Protein AF-A0A937LC11-F1 (afdb_monomer_lite)

Structure (mmCIF, N/CA/C/O backbone):
data_AF-A0A937LC11-F1
#
_entry.id   AF-A0A937LC11-F1
#
loop_
_atom_site.group_PDB
_atom_site.id
_atom_site.type_symbol
_atom_site.label_atom_id
_atom_site.label_alt_id
_atom_site.label_comp_id
_atom_site.label_asym_id
_atom_site.label_entity_id
_atom_site.label_seq_id
_atom_site.pdbx_PDB_ins_code
_atom_site.Cartn_x
_atom_site.Cartn_y
_atom_site.Cartn_z
_atom_site.occupancy
_atom_site.B_iso_or_equiv
_atom_site.auth_seq_id
_atom_site.auth_comp_id
_atom_site.auth_asym_id
_atom_site.auth_atom_id
_atom_site.pdbx_PDB_model_num
ATOM 1 N N . ASP A 1 1 ? -18.748 -6.675 15.954 1.00 74.12 1 ASP A N 1
ATOM 2 C CA . ASP A 1 1 ? -19.332 -6.566 14.607 1.00 74.12 1 ASP A CA 1
ATOM 3 C C . ASP A 1 1 ? -20.866 -6.495 14.689 1.00 74.12 1 ASP A C 1
ATOM 5 O O . ASP A 1 1 ? -21.478 -7.448 15.176 1.00 74.12 1 ASP A O 1
ATOM 9 N N . PRO A 1 2 ? -21.490 -5.374 14.280 1.00 79.38 2 PRO A N 1
ATOM 10 C CA . PRO A 1 2 ? -22.946 -5.197 14.299 1.00 79.38 2 PRO A CA 1
ATOM 11 C C . PRO A 1 2 ? -23.720 -6.120 13.344 1.00 79.38 2 PRO A C 1
ATOM 13 O O . PRO A 1 2 ? -24.839 -6.517 13.673 1.00 79.38 2 PRO A O 1
ATOM 16 N N . LEU A 1 3 ? -23.145 -6.486 12.192 1.00 83.50 3 LEU A N 1
ATOM 17 C CA . LEU A 1 3 ? -23.771 -7.396 11.230 1.00 83.50 3 LEU A CA 1
ATOM 18 C C . LEU A 1 3 ? -23.836 -8.803 11.816 1.00 83.50 3 LEU A C 1
ATOM 20 O O . LEU A 1 3 ? -24.913 -9.393 11.859 1.00 83.50 3 LEU A O 1
ATOM 24 N N . ILE A 1 4 ? -22.726 -9.309 12.359 1.00 85.25 4 ILE A N 1
ATOM 25 C CA . ILE A 1 4 ? -22.699 -10.625 13.018 1.00 85.25 4 ILE A CA 1
ATOM 26 C C . ILE A 1 4 ? -23.690 -10.652 14.185 1.00 85.25 4 ILE A C 1
ATOM 28 O O . ILE A 1 4 ? -24.441 -11.613 14.333 1.00 85.25 4 ILE A O 1
ATOM 32 N N . GLN A 1 5 ? -23.755 -9.585 14.987 1.00 86.19 5 GLN A N 1
ATOM 33 C CA . GLN A 1 5 ? -24.728 -9.490 16.080 1.00 86.19 5 GLN A CA 1
ATOM 34 C C . GLN A 1 5 ? -26.180 -9.502 15.585 1.00 86.19 5 GLN A C 1
ATOM 36 O O . GLN A 1 5 ? -27.034 -10.103 16.237 1.00 86.19 5 GLN A O 1
ATOM 41 N N . ALA A 1 6 ? -26.477 -8.857 14.454 1.00 91.31 6 ALA A N 1
ATOM 42 C CA . ALA A 1 6 ? -27.805 -8.884 13.850 1.00 91.31 6 ALA A CA 1
ATOM 43 C C . ALA A 1 6 ? -28.160 -10.288 13.334 1.00 91.31 6 ALA A C 1
ATOM 45 O O . ALA A 1 6 ? -29.217 -10.813 13.682 1.00 91.31 6 ALA A O 1
ATOM 46 N N . TRP A 1 7 ? -27.259 -10.935 12.589 1.00 91.94 7 TRP A N 1
ATOM 47 C CA . TRP A 1 7 ? -27.457 -12.297 12.082 1.00 91.94 7 TRP A CA 1
ATOM 48 C C . TRP A 1 7 ? -27.599 -13.322 13.207 1.00 91.94 7 TRP A C 1
ATOM 50 O O . TRP A 1 7 ? -28.495 -14.159 13.153 1.00 91.94 7 TRP A O 1
ATOM 60 N N . ASN A 1 8 ? -26.799 -13.208 14.268 1.00 91.50 8 ASN A N 1
ATOM 61 C CA . ASN A 1 8 ? -26.864 -14.108 15.418 1.00 91.50 8 ASN A CA 1
ATOM 62 C C . ASN A 1 8 ? -28.181 -13.979 16.208 1.00 91.50 8 ASN A C 1
ATOM 64 O O . ASN A 1 8 ? -28.621 -14.937 16.834 1.00 91.50 8 ASN A O 1
ATOM 68 N N . LYS A 1 9 ? -28.844 -12.812 16.169 1.00 92.06 9 LYS A N 1
ATOM 69 C CA . LYS A 1 9 ? -30.189 -12.643 16.752 1.00 92.06 9 LYS A CA 1
ATOM 70 C C . LYS A 1 9 ? -31.270 -13.362 15.944 1.00 92.06 9 LYS A C 1
ATOM 72 O O . LYS A 1 9 ? -32.238 -13.830 16.533 1.00 92.06 9 LYS A O 1
ATOM 77 N N . VAL A 1 10 ? -31.129 -13.417 14.619 1.00 95.06 10 VAL A N 1
ATOM 78 C CA . VAL A 1 10 ? -32.113 -14.048 13.722 1.00 95.06 10 VAL A CA 1
ATOM 79 C C . VAL A 1 10 ? -31.871 -15.556 13.602 1.00 95.06 10 VAL A C 1
ATOM 81 O O . VAL A 1 10 ? -32.829 -16.324 13.570 1.00 95.06 10 VAL A O 1
ATOM 84 N N . PHE A 1 11 ? -30.607 -15.990 13.595 1.00 93.88 11 PHE A N 1
ATOM 85 C CA . PHE A 1 11 ? -30.199 -17.391 13.457 1.00 93.88 11 PHE A CA 1
ATOM 86 C C . PHE A 1 11 ? -29.179 -17.786 14.543 1.00 93.88 11 PHE A C 1
ATOM 88 O O . PHE A 1 11 ? -27.988 -17.904 14.250 1.00 93.88 11 PHE A O 1
ATOM 95 N N . PRO A 1 12 ? -29.616 -18.018 15.796 1.00 89.06 12 PRO A N 1
ATOM 96 C CA . PRO A 1 12 ? -28.708 -18.277 16.922 1.00 89.06 12 PRO A CA 1
ATOM 97 C C . PRO A 1 12 ? -27.848 -19.540 16.783 1.00 89.06 12 PRO A C 1
ATOM 99 O O . PRO A 1 12 ? -26.814 -19.651 17.430 1.00 89.06 12 PRO A O 1
ATOM 102 N N . GLU A 1 13 ? -28.275 -20.497 15.956 1.00 91.69 13 GLU A N 1
ATOM 103 C CA . GLU A 1 13 ? -27.567 -21.766 15.727 1.00 91.69 13 GLU A CA 1
ATOM 104 C C . GLU A 1 13 ? -26.592 -21.714 14.539 1.00 91.69 13 GLU A C 1
ATOM 106 O O . GLU A 1 13 ? -25.822 -22.650 14.334 1.00 91.69 13 GLU A O 1
ATOM 111 N N . LEU A 1 14 ? -26.613 -20.637 13.741 1.00 91.81 14 LEU A N 1
ATOM 112 C CA . LEU A 1 14 ? -25.782 -20.516 12.537 1.00 91.81 14 LEU A CA 1
ATOM 113 C C . LEU A 1 14 ? -24.314 -20.216 12.867 1.00 91.81 14 LEU A C 1
ATOM 115 O O . LEU A 1 14 ? -23.419 -20.625 12.130 1.00 91.81 14 LEU A O 1
ATOM 119 N N . MET A 1 15 ? -24.070 -19.488 13.959 1.00 89.81 15 MET A N 1
ATOM 120 C CA . MET A 1 15 ? -22.748 -18.999 14.344 1.00 89.81 15 MET A CA 1
ATOM 121 C C . MET A 1 15 ? -22.260 -19.689 15.616 1.00 89.81 15 MET A C 1
ATOM 123 O O . MET A 1 15 ? -23.021 -19.933 16.549 1.00 89.81 15 MET A O 1
ATOM 127 N N . GLN A 1 16 ? -20.958 -19.954 15.680 1.00 89.19 16 GLN A N 1
ATOM 128 C CA . GLN A 1 16 ? -20.289 -20.452 16.880 1.00 89.19 16 GLN A CA 1
ATOM 129 C C . GLN A 1 16 ? -19.390 -19.362 17.475 1.00 89.19 16 GLN A C 1
ATOM 131 O O . GLN A 1 16 ? -18.914 -18.490 16.743 1.00 89.19 16 GLN A O 1
ATOM 136 N N . PRO A 1 17 ? -19.137 -19.381 18.797 1.00 88.56 17 PRO A N 1
ATOM 137 C CA . PRO A 1 17 ? -18.215 -18.434 19.406 1.00 88.56 17 PRO A CA 1
ATOM 138 C C . PRO A 1 17 ? -16.807 -18.600 18.825 1.00 88.56 17 PRO A C 1
ATOM 140 O O . PRO A 1 17 ? -16.360 -19.714 18.554 1.00 88.56 17 PRO A O 1
ATOM 143 N N . LEU A 1 18 ? -16.066 -17.494 18.708 1.00 85.50 18 LEU A N 1
ATOM 144 C CA . LEU A 1 18 ? -14.696 -17.493 18.173 1.00 85.50 18 LEU A CA 1
ATOM 145 C C . LEU A 1 18 ? -13.753 -18.434 18.951 1.00 85.50 18 LEU A C 1
ATOM 147 O O . LEU A 1 18 ? -12.807 -18.994 18.394 1.00 85.50 18 LEU A O 1
ATOM 151 N N . SER A 1 19 ? -14.032 -18.661 20.238 1.00 88.69 19 SER A N 1
ATOM 152 C CA . SER A 1 19 ? -13.305 -19.607 21.090 1.00 88.69 19 SER A CA 1
ATOM 153 C C . SER A 1 19 ? -13.433 -21.069 20.640 1.00 88.69 19 SER A C 1
ATOM 155 O O . SER A 1 19 ? -12.518 -21.848 20.897 1.00 88.69 19 SER A O 1
ATOM 157 N N . ALA A 1 20 ? -14.505 -21.435 19.928 1.00 92.38 20 ALA A N 1
ATOM 158 C CA . ALA A 1 20 ? -14.699 -22.772 19.363 1.00 92.38 20 ALA A CA 1
ATOM 159 C C . ALA A 1 20 ? -13.907 -23.001 18.061 1.00 92.38 20 ALA A C 1
ATOM 161 O O . ALA A 1 20 ? -13.754 -24.140 17.626 1.00 92.38 20 ALA A O 1
ATOM 162 N N . MET A 1 21 ? -13.381 -21.937 17.442 1.00 91.69 21 MET A N 1
ATOM 163 C CA . MET A 1 21 ? -12.555 -22.038 16.240 1.00 91.69 21 MET A CA 1
ATOM 164 C C . MET A 1 21 ? -11.234 -22.778 16.537 1.00 91.69 21 MET A C 1
ATOM 166 O O . MET A 1 21 ? -10.574 -22.452 17.529 1.00 91.69 21 MET A O 1
ATOM 170 N N . PRO A 1 22 ? -10.805 -23.733 15.690 1.00 94.00 22 PRO A N 1
ATOM 171 C CA . PRO A 1 22 ? -9.484 -24.349 15.796 1.00 94.00 22 PRO A CA 1
ATOM 172 C C . PRO A 1 22 ? -8.367 -23.300 15.827 1.00 94.00 22 PRO A C 1
ATOM 174 O O . PRO A 1 22 ? -8.419 -22.322 15.080 1.00 94.00 22 PRO A O 1
ATOM 177 N N . SER A 1 23 ? -7.340 -23.513 16.656 1.00 90.31 23 SER A N 1
ATOM 178 C CA . SER A 1 23 ? -6.236 -22.553 16.823 1.00 90.31 23 SER A CA 1
ATOM 179 C C . SER A 1 23 ? -5.546 -22.219 15.501 1.00 90.31 23 SER A C 1
ATOM 181 O O . SER A 1 23 ? -5.318 -21.050 15.218 1.00 90.31 23 SER A O 1
ATOM 183 N N . SER A 1 24 ? -5.330 -23.224 14.648 1.00 90.56 24 SER A N 1
ATOM 184 C CA . SER A 1 24 ? -4.718 -23.044 13.329 1.00 90.56 24 SER A CA 1
ATOM 185 C C . SER A 1 24 ? -5.511 -22.113 12.411 1.00 90.56 24 SER A C 1
ATOM 187 O O . SER A 1 24 ? -4.913 -21.385 11.630 1.00 90.56 24 SER A O 1
ATOM 189 N N . LEU A 1 25 ? -6.845 -22.101 12.491 1.00 90.25 25 LEU A N 1
ATOM 190 C CA . LEU A 1 25 ? -7.665 -21.164 11.718 1.00 90.25 25 LEU A CA 1
ATOM 191 C C . LEU A 1 25 ? -7.675 -19.775 12.355 1.00 90.25 25 LEU A C 1
ATOM 193 O O . LEU A 1 25 ? -7.663 -18.779 11.639 1.00 90.25 25 LEU A O 1
ATOM 197 N N . ARG A 1 26 ? -7.655 -19.711 13.691 1.00 87.75 26 ARG A N 1
ATOM 198 C CA . ARG A 1 26 ? -7.615 -18.445 14.431 1.00 87.75 26 ARG A CA 1
ATOM 199 C C . ARG A 1 26 ? -6.349 -17.639 14.125 1.00 87.75 26 ARG A C 1
ATOM 201 O O . ARG A 1 26 ? -6.429 -16.425 14.021 1.00 87.75 26 ARG A O 1
ATOM 208 N N . GLU A 1 27 ? -5.220 -18.318 13.932 1.00 87.12 27 GLU A N 1
ATOM 209 C CA . GLU A 1 27 ? -3.936 -17.718 13.527 1.00 87.12 27 GLU A CA 1
ATOM 210 C C . GLU A 1 27 ? -3.946 -17.116 12.110 1.00 87.12 27 GLU A C 1
ATOM 212 O O . GLU A 1 27 ? -3.022 -16.399 11.751 1.00 87.12 27 GLU A O 1
ATOM 217 N N . HIS A 1 28 ? -4.973 -17.395 11.301 1.00 89.50 28 HIS A N 1
ATOM 218 C CA . HIS A 1 28 ? -5.095 -16.911 9.921 1.00 89.50 28 HIS A CA 1
ATOM 219 C C . HIS A 1 28 ? -6.346 -16.048 9.714 1.00 89.50 28 HIS A C 1
ATOM 221 O O . HIS A 1 28 ? -6.813 -15.881 8.581 1.00 89.50 28 HIS A O 1
ATOM 227 N N . LEU A 1 29 ? -6.931 -15.532 10.799 1.00 90.44 29 LEU A N 1
ATOM 228 C CA . LEU A 1 29 ? -8.057 -14.612 10.706 1.00 90.44 29 LEU A CA 1
ATOM 229 C C . LEU A 1 29 ? -7.646 -13.343 9.963 1.00 90.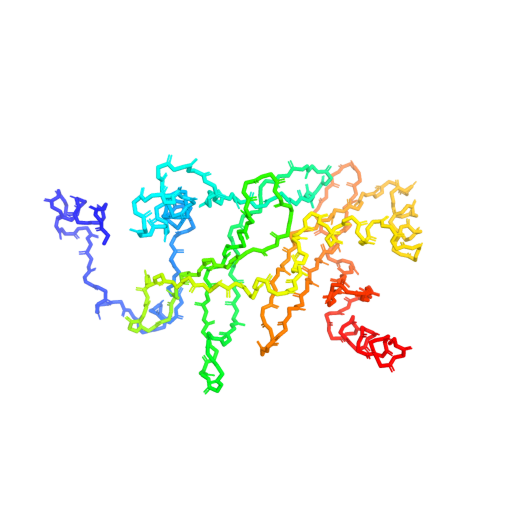44 29 LEU A C 1
ATOM 231 O O . LEU A 1 29 ? -6.526 -12.862 10.085 1.00 90.44 29 LEU A O 1
ATOM 235 N N . ARG A 1 30 ? -8.578 -12.811 9.174 1.00 93.81 30 ARG A N 1
ATOM 236 C CA . ARG A 1 30 ? -8.396 -11.575 8.418 1.00 93.81 30 ARG A CA 1
ATOM 237 C C . ARG A 1 30 ? -9.595 -10.680 8.619 1.00 93.81 30 ARG A C 1
ATOM 239 O O . ARG A 1 30 ? -10.731 -11.125 8.445 1.00 93.81 30 ARG A O 1
ATOM 246 N N . VAL A 1 31 ? -9.327 -9.428 8.957 1.00 93.81 31 VAL A N 1
ATOM 247 C CA . VAL A 1 31 ? -10.329 -8.374 8.952 1.00 93.81 31 VAL A CA 1
ATOM 248 C C . VAL A 1 31 ? -10.857 -8.248 7.518 1.00 93.81 31 VAL A C 1
ATOM 250 O O . VAL A 1 31 ? -10.059 -8.158 6.581 1.00 93.81 31 VAL A O 1
ATOM 253 N N . PRO A 1 32 ? -12.184 -8.277 7.311 1.00 92.44 32 PRO A N 1
ATOM 254 C CA . PRO A 1 32 ? -12.752 -8.123 5.980 1.00 92.44 32 PRO A CA 1
ATOM 255 C C . PRO A 1 32 ? -12.419 -6.752 5.385 1.00 92.44 32 PRO A C 1
ATOM 257 O O . PRO A 1 32 ? -12.677 -5.724 6.012 1.00 92.44 32 PRO A O 1
ATOM 260 N N . GLU A 1 33 ? -11.910 -6.743 4.153 1.00 93.94 33 GLU A N 1
ATOM 261 C CA . GLU A 1 33 ? -11.529 -5.516 3.436 1.00 93.94 33 GLU A CA 1
ATOM 262 C C . GLU A 1 33 ? -12.714 -4.554 3.293 1.00 93.94 33 GLU A C 1
ATOM 264 O O . GLU A 1 33 ? -12.586 -3.381 3.612 1.00 93.94 33 GLU A O 1
ATOM 269 N N . GLU A 1 34 ? -13.906 -5.059 2.968 1.00 92.31 34 GLU A N 1
ATOM 270 C CA . GLU A 1 34 ? -15.114 -4.232 2.832 1.00 92.31 34 GLU A CA 1
ATOM 271 C C . GLU A 1 34 ? -15.528 -3.545 4.146 1.00 92.31 34 GLU A C 1
ATOM 273 O O . GLU A 1 34 ? -15.989 -2.403 4.145 1.00 92.31 34 GLU A O 1
ATOM 278 N N . MET A 1 35 ? -15.370 -4.228 5.287 1.00 92.12 35 MET A N 1
ATOM 279 C CA . MET A 1 35 ? -15.642 -3.625 6.596 1.00 92.12 35 MET A CA 1
ATOM 280 C C . MET A 1 35 ? -14.631 -2.513 6.881 1.00 92.12 35 MET A C 1
ATOM 282 O O . MET A 1 35 ? -15.008 -1.438 7.354 1.00 92.12 35 MET A O 1
ATOM 286 N N . PHE A 1 36 ? -13.364 -2.775 6.572 1.00 95.81 36 PHE A N 1
ATOM 287 C CA . PHE A 1 36 ? -12.285 -1.819 6.746 1.00 95.81 36 PHE A CA 1
ATOM 288 C C . PHE A 1 36 ? -12.449 -0.595 5.836 1.00 95.81 36 PHE A C 1
ATOM 290 O O . PHE A 1 36 ? -12.322 0.526 6.317 1.00 95.81 36 PHE A O 1
ATOM 297 N N . ASP A 1 37 ? -12.857 -0.770 4.580 1.00 95.19 37 ASP A N 1
ATOM 298 C CA . ASP A 1 37 ? -13.126 0.324 3.637 1.00 95.19 37 ASP A CA 1
ATOM 299 C C . ASP A 1 37 ? -14.208 1.283 4.152 1.00 95.19 37 ASP A C 1
ATOM 301 O O . ASP A 1 37 ? -14.089 2.509 4.035 1.00 95.19 37 ASP A O 1
ATOM 305 N N . VAL A 1 38 ? -15.263 0.751 4.780 1.00 94.06 38 VAL A N 1
ATOM 306 C CA . VAL A 1 38 ? -16.298 1.580 5.416 1.00 94.06 38 VAL A CA 1
ATOM 307 C C . VAL A 1 38 ? -15.708 2.380 6.578 1.00 94.06 38 VAL A C 1
ATOM 309 O O . VAL A 1 38 ? -16.000 3.570 6.706 1.00 94.06 38 VAL A O 1
ATOM 312 N N . GLN A 1 39 ? -14.865 1.759 7.407 1.00 94.88 39 GLN A N 1
ATOM 313 C CA . GLN A 1 39 ? -14.192 2.433 8.522 1.00 94.88 39 GLN A CA 1
ATOM 314 C C . GLN A 1 39 ? -13.239 3.529 8.024 1.00 94.88 39 GLN A C 1
ATOM 316 O O . GLN A 1 39 ? -13.313 4.654 8.518 1.00 94.88 39 GLN A O 1
ATOM 321 N N . VAL A 1 40 ? -12.425 3.243 7.003 1.00 96.75 40 VAL A N 1
ATOM 322 C CA . VAL A 1 40 ? -11.563 4.211 6.305 1.00 96.75 40 VAL A CA 1
ATOM 323 C C . VAL A 1 40 ? -12.389 5.395 5.809 1.00 96.75 40 VAL A C 1
ATOM 325 O O . VAL A 1 40 ? -12.045 6.543 6.074 1.00 96.75 40 VAL A O 1
ATOM 328 N N . THR A 1 41 ? -13.505 5.130 5.124 1.00 95.81 41 THR A N 1
ATOM 329 C CA . THR A 1 41 ? -14.381 6.170 4.563 1.00 95.81 41 THR A CA 1
ATOM 330 C C . THR A 1 41 ? -14.913 7.111 5.643 1.00 95.81 41 THR A C 1
ATOM 332 O O . THR A 1 41 ? -14.971 8.320 5.434 1.00 95.81 41 THR A O 1
ATOM 335 N N . GLN A 1 42 ? -15.285 6.588 6.816 1.00 94.62 42 GLN A N 1
ATOM 336 C CA . GLN A 1 42 ? -15.679 7.445 7.938 1.00 94.62 42 GLN A CA 1
ATOM 337 C C . GLN A 1 42 ? -14.480 8.240 8.475 1.00 94.62 42 GLN A C 1
ATOM 339 O O . GLN A 1 42 ? -14.565 9.453 8.680 1.00 94.62 42 GLN A O 1
ATOM 344 N N . LEU A 1 43 ? -13.344 7.573 8.669 1.00 94.62 43 LEU A N 1
ATOM 345 C CA . LEU A 1 43 ? -12.148 8.177 9.249 1.00 94.62 43 LEU A CA 1
ATOM 346 C C . LEU A 1 43 ? -11.472 9.206 8.345 1.00 94.62 43 LEU A C 1
ATOM 348 O O . LEU A 1 43 ? -10.727 10.021 8.860 1.00 94.62 43 LEU A O 1
ATOM 352 N N . GLN A 1 44 ? -11.800 9.276 7.052 1.00 94.38 44 GLN A N 1
ATOM 353 C CA . GLN A 1 44 ? -11.368 10.382 6.187 1.00 94.38 44 GLN A CA 1
ATOM 354 C C . GLN A 1 44 ? -11.801 11.766 6.693 1.00 94.38 44 GLN A C 1
ATOM 356 O O . GLN A 1 44 ? -11.185 12.775 6.348 1.00 94.38 44 GLN A O 1
ATOM 361 N N . ARG A 1 45 ? -12.891 11.829 7.468 1.00 91.94 45 ARG A N 1
ATOM 362 C CA . ARG A 1 45 ? -13.434 13.083 8.004 1.00 91.94 45 ARG A CA 1
ATOM 363 C C . ARG A 1 45 ? -13.478 13.122 9.525 1.00 91.94 45 ARG A C 1
ATOM 365 O O . ARG A 1 45 ? -13.391 14.199 10.108 1.00 91.94 45 ARG A O 1
ATOM 372 N N . TYR A 1 46 ? -13.688 11.971 10.155 1.00 91.88 46 TYR A N 1
ATOM 373 C CA . TYR A 1 46 ? -13.934 11.869 11.592 1.00 91.88 46 TYR A CA 1
ATOM 374 C C . TYR A 1 46 ? -12.685 11.523 12.415 1.00 91.88 46 TYR A C 1
ATOM 376 O O . TYR A 1 46 ? -12.816 11.297 13.613 1.00 91.88 46 TYR A O 1
ATOM 384 N N . HIS A 1 47 ? -11.484 11.509 11.822 1.00 91.06 47 HIS A N 1
ATOM 385 C CA . HIS A 1 47 ? -10.224 11.440 12.581 1.00 91.06 47 HIS A CA 1
ATOM 386 C C . HIS A 1 47 ? -9.932 12.728 13.366 1.00 91.06 47 HIS A C 1
ATOM 388 O O . HIS A 1 47 ? -9.137 12.723 14.302 1.00 91.06 47 HIS A O 1
ATOM 394 N N . VAL A 1 48 ? -10.567 13.842 12.992 1.00 89.44 48 VAL A N 1
ATOM 395 C CA . VAL A 1 48 ? -10.389 15.145 13.638 1.00 89.44 48 VAL A CA 1
ATOM 396 C C . VAL A 1 48 ? -11.279 15.262 14.874 1.00 89.44 48 VAL A C 1
ATOM 398 O O . VAL A 1 48 ? -12.503 15.343 14.768 1.00 89.44 48 VAL A O 1
ATOM 401 N N . GLU A 1 49 ? -10.658 15.368 16.047 1.00 87.75 49 GLU A N 1
ATOM 402 C CA . GLU A 1 49 ? -11.374 15.568 17.314 1.00 87.75 49 GLU A CA 1
ATOM 403 C C . GLU A 1 49 ? -11.666 17.048 17.629 1.00 87.75 49 GLU A C 1
ATOM 405 O O . GLU A 1 49 ? -12.618 17.347 18.353 1.00 87.75 49 GLU A O 1
ATOM 410 N N . ASP A 1 50 ? -10.881 17.994 17.089 1.00 90.31 50 ASP A N 1
ATOM 411 C CA . ASP A 1 50 ? -11.097 19.433 17.303 1.00 90.31 50 ASP A CA 1
ATOM 412 C C . ASP A 1 50 ? -12.300 19.938 16.473 1.00 90.31 50 ASP A C 1
ATOM 414 O O . ASP A 1 50 ? -12.238 19.951 15.236 1.00 90.31 50 ASP A O 1
ATOM 418 N N . PRO A 1 51 ? -13.380 20.442 17.107 1.00 89.81 51 PRO A N 1
ATOM 419 C CA . PRO A 1 51 ? -14.578 20.880 16.391 1.00 89.81 51 PRO A CA 1
ATOM 420 C C . PRO A 1 51 ? -14.349 22.032 15.406 1.00 89.81 51 PRO A C 1
ATOM 422 O O . PRO A 1 51 ? -15.096 22.167 14.437 1.00 89.81 51 PRO A O 1
ATOM 425 N N . ARG A 1 52 ? -13.351 22.893 15.645 1.00 89.81 52 ARG A N 1
ATOM 426 C CA . ARG A 1 52 ? -13.038 24.029 14.764 1.00 89.81 52 ARG A CA 1
ATOM 427 C C . ARG A 1 52 ? -12.395 23.546 13.473 1.00 89.81 52 ARG A C 1
ATOM 429 O O . ARG A 1 52 ? -12.800 24.003 12.408 1.00 89.81 52 ARG A O 1
ATOM 436 N N . VAL A 1 53 ? -11.443 22.617 13.577 1.00 87.25 53 VAL A N 1
ATOM 437 C CA . VAL A 1 53 ? -10.785 21.992 12.417 1.00 87.25 53 VAL A CA 1
ATOM 438 C C . VAL A 1 53 ? -11.792 21.143 11.640 1.00 87.25 53 VAL A C 1
ATOM 440 O O . VAL A 1 53 ? -11.859 21.216 10.414 1.00 87.25 53 VAL A O 1
ATOM 443 N N . PHE A 1 54 ? -12.653 20.409 12.350 1.00 88.81 54 PHE A N 1
ATOM 444 C CA . PHE A 1 54 ? -13.723 19.637 11.724 1.00 88.81 54 PHE A CA 1
ATOM 445 C C . PHE A 1 54 ? -14.694 20.528 10.931 1.00 88.81 54 PHE A C 1
ATOM 447 O O . PHE A 1 54 ? -15.069 20.199 9.805 1.00 88.81 54 PHE A O 1
ATOM 454 N N . TYR A 1 55 ? -15.095 21.674 11.498 1.00 86.62 55 TYR A N 1
ATOM 455 C CA . TYR A 1 55 ? -16.011 22.605 10.836 1.00 86.62 55 TYR A CA 1
ATOM 456 C C . TYR A 1 55 ? -15.376 23.314 9.634 1.00 86.62 55 TYR A C 1
ATOM 458 O O . TYR A 1 55 ? -16.072 23.547 8.644 1.00 86.62 55 TYR A O 1
ATOM 466 N N . SER A 1 56 ? -14.084 23.660 9.696 1.00 87.75 56 SER A N 1
ATOM 467 C CA . SER A 1 56 ? -13.404 24.299 8.563 1.00 87.75 56 SER A CA 1
ATOM 468 C C . SER A 1 56 ? -13.218 23.343 7.384 1.00 87.75 56 SER A C 1
ATOM 470 O O . SER A 1 56 ? -13.277 23.777 6.236 1.00 87.75 56 SER A O 1
ATOM 472 N N . GLY A 1 57 ? -13.068 22.041 7.658 1.00 82.69 57 GLY A N 1
ATOM 473 C CA . GLY A 1 57 ? -12.844 21.026 6.630 1.00 82.69 57 GLY A CA 1
ATOM 474 C C . GLY A 1 57 ? -11.434 21.068 6.036 1.00 82.69 57 GLY A C 1
ATOM 475 O O . GLY A 1 57 ? -11.221 20.531 4.952 1.00 82.69 57 GLY A O 1
ATOM 476 N N . ASP A 1 58 ? -10.483 21.700 6.731 1.00 82.31 58 ASP A N 1
ATOM 477 C CA . ASP A 1 58 ? -9.107 21.872 6.246 1.00 82.31 58 ASP A CA 1
ATOM 478 C C . ASP A 1 58 ? -8.252 20.599 6.371 1.00 82.31 58 ASP A C 1
ATOM 480 O O . ASP A 1 58 ? -7.246 20.463 5.675 1.00 82.31 58 ASP A O 1
ATOM 484 N N . ASP A 1 59 ? -8.644 19.668 7.245 1.00 86.50 59 ASP A N 1
ATOM 485 C CA . ASP A 1 59 ? -7.950 18.398 7.498 1.00 86.50 59 ASP A CA 1
ATOM 486 C C . ASP A 1 59 ? -8.860 17.221 7.127 1.00 86.50 59 ASP A C 1
ATOM 488 O O . ASP A 1 59 ? -9.224 16.401 7.960 1.00 86.50 59 ASP A O 1
ATOM 492 N N . VAL A 1 60 ? -9.320 17.202 5.874 1.00 93.56 60 VAL A N 1
ATOM 493 C CA . VAL A 1 60 ? -10.030 16.058 5.282 1.00 93.56 60 VAL A CA 1
ATOM 494 C C . VAL A 1 60 ? -9.019 15.197 4.543 1.00 93.56 60 VAL A C 1
ATOM 496 O O . VAL A 1 60 ? -8.192 15.712 3.786 1.00 93.56 60 VAL A O 1
ATOM 499 N N . TRP A 1 61 ? -9.092 13.886 4.739 1.00 95.75 61 TRP A N 1
ATOM 500 C CA . TRP A 1 61 ? -8.253 12.915 4.047 1.00 95.75 61 TRP A CA 1
ATOM 501 C C . TRP A 1 61 ? -8.984 12.262 2.877 1.00 95.75 61 TRP A C 1
ATOM 503 O O . TRP A 1 61 ? -10.204 12.331 2.747 1.00 95.75 61 TRP A O 1
ATOM 513 N N . GLN A 1 62 ? -8.217 11.605 2.018 1.00 96.50 62 GLN A N 1
ATOM 514 C CA . GLN A 1 62 ? -8.699 10.784 0.919 1.00 96.50 62 GLN A CA 1
ATOM 515 C C . GLN A 1 62 ? -7.804 9.551 0.761 1.00 96.50 62 GLN A C 1
ATOM 517 O O . GLN A 1 62 ? -6.634 9.549 1.157 1.00 96.50 62 GLN A O 1
ATOM 522 N N . VAL A 1 63 ? -8.348 8.511 0.133 1.00 97.00 63 VAL A N 1
ATOM 523 C CA . VAL A 1 63 ? -7.536 7.407 -0.387 1.00 97.00 63 VAL A CA 1
ATOM 524 C C . VAL A 1 63 ? -6.758 7.911 -1.614 1.00 97.00 63 VAL A C 1
ATOM 526 O O . VAL A 1 63 ? -7.380 8.487 -2.513 1.00 97.00 63 VAL A O 1
ATOM 529 N N . PRO A 1 64 ? -5.423 7.736 -1.671 1.00 96.25 64 PRO A N 1
ATOM 530 C CA . PRO A 1 64 ? -4.630 8.145 -2.822 1.00 96.25 64 PRO A CA 1
ATOM 531 C C . PRO A 1 64 ? -4.983 7.338 -4.068 1.00 96.25 64 PRO A C 1
ATOM 533 O O . PRO A 1 64 ? -5.552 6.246 -3.998 1.00 96.25 64 PRO A O 1
ATOM 536 N N . LEU A 1 65 ? -4.595 7.878 -5.218 1.00 94.88 65 LEU A N 1
ATOM 537 C CA . LEU A 1 65 ? -4.676 7.182 -6.492 1.00 94.88 65 LEU A CA 1
ATOM 538 C C . LEU A 1 65 ? -3.359 6.447 -6.784 1.00 94.88 65 LEU A C 1
ATOM 540 O O . LEU A 1 65 ? -2.283 6.886 -6.375 1.00 94.88 65 LEU A O 1
ATOM 544 N N . GLU A 1 66 ? -3.454 5.348 -7.520 1.00 93.56 66 GLU A N 1
ATOM 545 C CA . GLU A 1 66 ? -2.339 4.607 -8.113 1.00 93.56 66 GLU A CA 1
ATOM 546 C C . GLU A 1 66 ? -2.641 4.274 -9.578 1.00 93.56 66 GLU A C 1
ATOM 548 O O . GLU A 1 66 ? -3.777 4.425 -10.037 1.00 93.56 66 GLU A O 1
ATOM 553 N N . VAL A 1 67 ? -1.622 3.832 -10.319 1.00 89.75 67 VAL A N 1
ATOM 554 C CA . VAL A 1 67 ? -1.805 3.270 -11.661 1.00 89.75 67 VAL A CA 1
ATOM 555 C C . VAL A 1 67 ? -1.774 1.754 -11.544 1.00 89.75 67 VAL A C 1
ATOM 557 O O . VAL A 1 67 ? -0.738 1.184 -11.228 1.00 89.75 67 VAL A O 1
ATOM 560 N N . TYR A 1 68 ? -2.892 1.103 -11.841 1.00 88.44 68 TYR A N 1
ATOM 561 C CA . TYR A 1 68 ? -3.010 -0.350 -11.848 1.00 88.44 68 TYR A CA 1
ATOM 562 C C . TYR A 1 68 ? -3.466 -0.813 -13.228 1.00 88.44 68 TYR A C 1
ATOM 564 O O . TYR A 1 68 ? -4.479 -0.340 -13.737 1.00 88.44 68 TYR A O 1
ATOM 572 N N . ASP A 1 69 ? -2.708 -1.717 -13.856 1.00 87.38 69 ASP A N 1
ATOM 573 C CA . ASP A 1 69 ? -2.971 -2.189 -15.231 1.00 87.38 69 ASP A CA 1
ATOM 574 C C . ASP A 1 69 ? -3.178 -1.040 -16.251 1.00 87.38 69 ASP A C 1
ATOM 576 O O . ASP A 1 69 ? -3.961 -1.142 -17.193 1.00 87.38 69 ASP A O 1
ATOM 580 N N . GLY A 1 70 ? -2.471 0.081 -16.054 1.00 83.44 70 GLY A N 1
ATOM 581 C CA . GLY A 1 70 ? -2.543 1.267 -16.915 1.00 83.44 70 GLY A CA 1
ATOM 582 C C . GLY A 1 70 ? -3.724 2.207 -16.643 1.00 83.44 70 GLY A C 1
ATOM 583 O O . GLY A 1 70 ? -3.837 3.235 -17.312 1.00 83.44 70 GLY A O 1
ATOM 584 N N . GLU A 1 71 ? -4.574 1.903 -15.662 1.00 89.94 71 GLU A N 1
ATOM 585 C CA . GLU A 1 71 ? -5.699 2.746 -15.255 1.00 89.94 71 GLU A CA 1
ATOM 586 C C . GLU A 1 71 ? -5.427 3.433 -13.918 1.00 89.94 71 GLU A C 1
ATOM 588 O O . GLU A 1 71 ? -4.840 2.850 -13.007 1.00 89.94 71 GLU A O 1
ATOM 593 N N . GLN A 1 72 ? -5.880 4.681 -13.785 1.00 92.56 72 GLN A N 1
ATOM 594 C CA . GLN A 1 72 ? -5.814 5.395 -12.515 1.00 92.56 72 GLN A CA 1
ATOM 595 C C . GLN A 1 72 ? -6.975 4.954 -11.618 1.00 92.56 72 GLN A C 1
ATOM 597 O O . GLN A 1 72 ? -8.141 5.175 -11.948 1.00 92.56 72 GLN A O 1
ATOM 602 N N . VAL A 1 73 ? -6.654 4.342 -10.481 1.00 95.12 73 VAL A N 1
ATOM 603 C CA . VAL A 1 73 ? -7.625 3.789 -9.527 1.00 95.12 73 VAL A CA 1
ATOM 604 C C . VAL A 1 73 ? -7.290 4.224 -8.104 1.00 95.12 73 VAL A C 1
ATOM 606 O O . VAL A 1 73 ? -6.161 4.609 -7.816 1.00 95.12 73 VAL A O 1
ATOM 609 N N . SER A 1 74 ? -8.261 4.171 -7.195 1.00 95.56 74 SER A N 1
ATOM 610 C CA . SER A 1 74 ? -7.987 4.332 -5.764 1.00 95.56 74 SER A CA 1
ATOM 611 C C . SER A 1 74 ? -7.190 3.144 -5.233 1.00 95.56 74 SER A C 1
ATOM 613 O O . SER A 1 74 ? -7.526 1.997 -5.536 1.00 95.56 74 SER A O 1
ATOM 615 N N . VAL A 1 75 ? -6.178 3.426 -4.410 1.00 95.94 75 VAL A N 1
ATOM 616 C CA . VAL A 1 75 ? -5.385 2.393 -3.734 1.00 95.94 75 VAL A CA 1
ATOM 617 C C . VAL A 1 75 ? -6.295 1.561 -2.844 1.00 95.94 75 VAL A C 1
ATOM 619 O O . VAL A 1 75 ? -6.924 2.093 -1.928 1.00 95.94 75 VAL A O 1
ATOM 622 N N . ARG A 1 76 ? -6.339 0.255 -3.099 1.00 94.94 76 ARG A N 1
ATOM 623 C CA . ARG A 1 76 ? -7.069 -0.691 -2.249 1.00 94.94 76 ARG A CA 1
ATOM 624 C C . ARG A 1 76 ? -6.253 -1.030 -1.005 1.00 94.94 76 ARG A C 1
ATOM 626 O O . ARG A 1 76 ? -5.021 -1.046 -1.089 1.00 94.94 76 ARG A O 1
ATOM 633 N N . PRO A 1 77 ? -6.902 -1.356 0.122 1.00 95.88 77 PRO A N 1
ATOM 634 C CA . PRO A 1 77 ? -6.177 -1.777 1.303 1.00 95.88 77 PRO A CA 1
ATOM 635 C C . PRO A 1 77 ? -5.462 -3.101 1.019 1.00 95.88 77 PRO A C 1
ATOM 637 O O . PRO A 1 77 ? -5.963 -3.966 0.298 1.00 95.88 77 PRO A O 1
ATOM 640 N N . TYR A 1 78 ? -4.267 -3.264 1.572 1.00 95.12 78 TYR A N 1
ATOM 641 C CA . TYR A 1 78 ? -3.429 -4.428 1.304 1.00 95.12 78 TYR A CA 1
ATOM 642 C C . TYR A 1 78 ? -2.859 -5.015 2.589 1.00 95.12 78 TYR A C 1
ATOM 644 O O . TYR A 1 78 ? -2.623 -4.322 3.579 1.00 95.12 78 TYR A O 1
ATOM 652 N N . HIS A 1 79 ? -2.650 -6.329 2.571 1.00 94.69 79 HIS A N 1
ATOM 653 C CA . HIS A 1 79 ? -2.146 -7.056 3.725 1.00 94.69 79 HIS A CA 1
ATOM 654 C C . HIS A 1 79 ? -0.617 -7.046 3.751 1.00 94.69 79 HIS A C 1
ATOM 656 O O . HIS A 1 79 ? 0.022 -7.382 2.752 1.00 94.69 79 HIS A O 1
ATOM 662 N N . ILE A 1 80 ? -0.036 -6.713 4.901 1.00 92.94 80 ILE A N 1
ATOM 663 C CA . ILE A 1 80 ? 1.411 -6.753 5.137 1.00 92.94 80 ILE A CA 1
ATOM 664 C C . ILE A 1 80 ? 1.725 -7.387 6.485 1.00 92.94 80 ILE A C 1
ATOM 666 O O . ILE A 1 80 ? 0.892 -7.403 7.386 1.00 92.94 80 ILE A O 1
ATOM 670 N N . THR A 1 81 ? 2.960 -7.852 6.641 1.00 92.00 81 THR A N 1
ATOM 671 C CA . THR A 1 81 ? 3.521 -8.184 7.951 1.00 92.00 81 THR A CA 1
ATOM 672 C C . THR A 1 81 ? 4.545 -7.123 8.316 1.00 92.00 81 THR A C 1
ATOM 674 O O . THR A 1 81 ? 5.553 -6.984 7.622 1.00 92.00 81 THR A O 1
ATOM 677 N N . ALA A 1 82 ? 4.290 -6.365 9.379 1.00 88.81 82 ALA A N 1
ATOM 678 C CA . ALA A 1 82 ? 5.152 -5.262 9.792 1.00 88.81 82 ALA A CA 1
ATOM 679 C C . ALA A 1 82 ? 5.123 -5.046 11.308 1.00 88.81 82 ALA A C 1
ATOM 681 O O . ALA A 1 82 ? 4.204 -5.478 11.999 1.00 88.81 82 ALA A O 1
ATOM 682 N N . GLN A 1 83 ? 6.147 -4.369 11.822 1.00 85.31 83 GLN A N 1
ATOM 683 C CA . GLN A 1 83 ? 6.177 -3.918 13.209 1.00 85.31 83 GLN A CA 1
ATOM 684 C C . GLN A 1 83 ? 5.386 -2.619 13.331 1.00 85.31 83 GLN A C 1
ATOM 686 O O . GLN A 1 83 ? 5.637 -1.660 12.605 1.00 85.31 83 GLN A O 1
ATOM 691 N N . VAL A 1 84 ? 4.433 -2.602 14.258 1.00 75.62 84 VAL A N 1
ATOM 692 C CA . VAL A 1 84 ? 3.601 -1.428 14.541 1.00 75.62 84 VAL A CA 1
ATOM 693 C C . VAL A 1 84 ? 4.353 -0.402 15.396 1.00 75.62 84 VAL A C 1
ATOM 695 O O . VAL A 1 84 ? 4.152 0.802 15.264 1.00 75.62 84 VAL A O 1
ATOM 698 N N . GLN A 1 85 ? 5.218 -0.888 16.287 1.00 74.44 85 GLN A N 1
ATOM 699 C CA . GLN A 1 85 ? 6.051 -0.082 17.181 1.00 74.44 85 GLN A CA 1
ATOM 700 C C . GLN A 1 85 ? 7.498 -0.575 17.141 1.00 74.44 85 GLN A C 1
ATOM 702 O O . GLN A 1 85 ? 7.756 -1.759 16.898 1.00 74.44 85 GLN A O 1
ATOM 707 N N . ASP A 1 86 ? 8.445 0.307 17.449 1.00 71.62 86 ASP A N 1
ATOM 708 C CA . ASP A 1 86 ? 9.850 -0.074 17.583 1.00 71.62 86 ASP A CA 1
ATOM 709 C C . ASP A 1 86 ? 10.019 -1.207 18.606 1.00 71.62 86 ASP A C 1
ATOM 711 O O . ASP A 1 86 ? 9.510 -1.145 19.726 1.00 71.62 86 ASP A O 1
ATOM 715 N N . ASN A 1 87 ? 10.768 -2.245 18.224 1.00 68.50 87 ASN A N 1
ATOM 716 C CA . ASN A 1 87 ? 11.007 -3.454 19.024 1.00 68.50 87 ASN A CA 1
ATOM 717 C C . ASN A 1 87 ? 9.752 -4.290 19.351 1.00 68.50 87 ASN A C 1
ATOM 719 O O . ASN A 1 87 ? 9.803 -5.139 20.244 1.00 68.50 87 ASN A O 1
ATOM 723 N N . SER A 1 88 ? 8.642 -4.094 18.632 1.00 77.94 88 SER A N 1
ATOM 724 C CA . SER A 1 88 ? 7.480 -4.991 18.701 1.00 77.94 88 SER A CA 1
ATOM 725 C C . SER A 1 88 ? 7.674 -6.253 17.849 1.00 77.94 88 SER A C 1
ATOM 727 O O . SER A 1 88 ? 8.551 -6.329 16.986 1.00 77.94 88 SER A O 1
ATOM 729 N N . ILE A 1 89 ? 6.865 -7.281 18.103 1.00 85.19 89 ILE A N 1
ATOM 730 C CA . ILE A 1 89 ? 6.773 -8.445 17.213 1.00 85.19 89 ILE A CA 1
ATOM 731 C C . ILE A 1 89 ? 6.060 -7.991 15.933 1.00 85.19 89 ILE A C 1
ATOM 733 O O . ILE A 1 89 ? 5.146 -7.175 16.002 1.00 85.19 89 ILE A O 1
ATOM 737 N N . SER A 1 90 ? 6.483 -8.490 14.769 1.00 89.38 90 SER A N 1
ATOM 738 C CA . SER A 1 90 ? 5.770 -8.204 13.524 1.00 89.38 90 SER A CA 1
ATOM 739 C C . SER A 1 90 ? 4.352 -8.765 13.576 1.00 89.38 90 SER A C 1
ATOM 741 O O . SER A 1 90 ? 4.162 -9.925 13.934 1.00 89.38 90 SER A O 1
ATOM 743 N N . GLU A 1 91 ? 3.389 -7.958 13.155 1.00 90.50 91 GLU A N 1
ATOM 744 C CA . GLU A 1 91 ? 1.974 -8.308 13.107 1.00 90.50 91 GLU A CA 1
ATOM 745 C C . GLU A 1 91 ? 1.483 -8.340 11.666 1.00 90.50 91 GLU A C 1
ATOM 747 O O . GLU A 1 91 ? 1.994 -7.625 10.798 1.00 90.50 91 GLU A O 1
ATOM 752 N N . PHE A 1 92 ? 0.473 -9.161 11.410 1.00 93.62 92 PHE A N 1
ATOM 753 C CA . PHE A 1 92 ? -0.259 -9.176 10.161 1.00 93.62 92 PHE A CA 1
ATOM 754 C C . PHE A 1 92 ? -1.322 -8.075 10.165 1.00 93.62 92 PHE A C 1
ATOM 756 O O . PHE A 1 92 ? -2.262 -8.067 10.960 1.00 93.62 92 PHE A O 1
ATOM 763 N N . LEU A 1 93 ? -1.183 -7.121 9.252 1.00 94.56 93 LEU A N 1
ATOM 764 C CA . LEU A 1 93 ? -1.967 -5.892 9.201 1.00 94.56 93 LEU A CA 1
ATOM 765 C C . LEU A 1 93 ? -2.677 -5.776 7.858 1.00 94.56 93 LEU A C 1
ATOM 767 O O . LEU A 1 93 ? -2.103 -6.110 6.824 1.00 94.56 93 LEU A O 1
ATOM 771 N N . LEU A 1 94 ? -3.897 -5.250 7.872 1.00 96.56 94 LEU A N 1
ATOM 772 C CA . LEU A 1 94 ? -4.561 -4.713 6.690 1.00 96.56 94 LEU A CA 1
ATOM 773 C C . LEU A 1 94 ? -4.367 -3.198 6.685 1.00 96.56 94 LEU A C 1
ATOM 775 O O . LEU A 1 94 ? -4.839 -2.524 7.593 1.00 96.56 94 LEU A O 1
ATOM 779 N N . LEU A 1 95 ? -3.646 -2.672 5.702 1.00 95.69 95 LEU A N 1
ATOM 780 C CA . LEU A 1 95 ? -3.138 -1.305 5.709 1.00 95.69 95 LEU A CA 1
ATOM 781 C C . LEU A 1 95 ? -3.724 -0.481 4.556 1.00 95.69 95 LEU A C 1
ATOM 783 O O . LEU A 1 95 ? -3.819 -0.963 3.430 1.00 95.69 95 LEU A O 1
ATOM 787 N N . GLN A 1 96 ? -4.069 0.776 4.841 1.00 97.38 96 GLN A N 1
ATOM 788 C CA . GLN A 1 96 ? -4.550 1.766 3.882 1.00 97.38 96 GLN A CA 1
ATOM 789 C C . GLN A 1 96 ? -3.744 3.072 4.008 1.00 97.38 96 GLN A C 1
ATOM 791 O O . GLN A 1 96 ? -3.820 3.736 5.047 1.00 97.38 96 GLN A O 1
ATOM 796 N N . PRO A 1 97 ? -2.993 3.489 2.971 1.00 96.25 97 PRO A N 1
ATOM 797 C CA . PRO A 1 97 ? -2.415 4.830 2.907 1.00 96.25 97 PRO A CA 1
ATOM 798 C C . PRO A 1 97 ? -3.483 5.898 2.707 1.00 96.25 97 PRO A C 1
ATOM 800 O O . PRO A 1 97 ? -4.477 5.681 2.011 1.00 96.25 97 PRO A O 1
ATOM 803 N N . LEU A 1 98 ? -3.240 7.063 3.307 1.00 96.81 98 LEU A N 1
ATOM 804 C CA . LEU A 1 98 ? -4.109 8.230 3.252 1.00 96.81 98 LEU A CA 1
ATOM 805 C C . LEU A 1 98 ? -3.294 9.483 2.935 1.00 96.81 98 LEU A C 1
ATOM 807 O O . LEU A 1 98 ? -2.178 9.682 3.432 1.00 96.81 98 LEU A O 1
ATOM 811 N N . THR A 1 99 ? -3.878 10.349 2.115 1.00 96.06 99 THR A N 1
ATOM 812 C CA . THR A 1 99 ? -3.346 11.678 1.807 1.00 96.06 99 THR A CA 1
ATOM 813 C C . THR A 1 99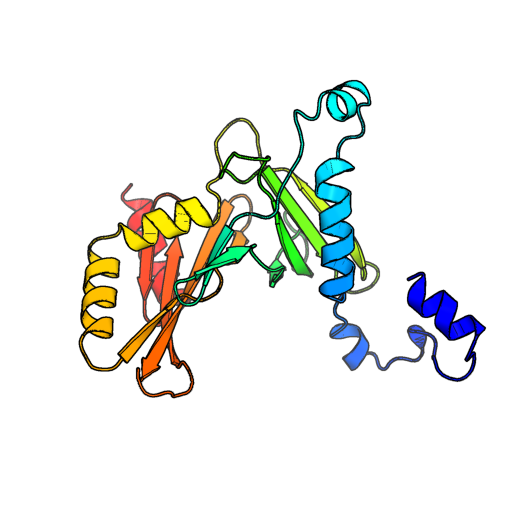 ? -4.367 12.738 2.206 1.00 96.06 99 THR A C 1
ATOM 815 O O . THR A 1 99 ? -5.563 12.445 2.255 1.00 96.06 99 THR A O 1
ATOM 818 N N . PRO A 1 100 ? -3.959 13.991 2.448 1.00 94.25 100 PRO A N 1
ATOM 819 C CA . PRO A 1 100 ? -4.913 15.083 2.550 1.00 94.25 100 PRO A CA 1
ATOM 820 C C . PRO A 1 100 ? -5.670 15.255 1.226 1.00 94.25 100 PRO A C 1
ATOM 822 O O . PRO A 1 100 ? -5.147 14.960 0.145 1.00 94.25 100 PRO A O 1
ATOM 825 N N . LEU A 1 101 ? -6.891 15.777 1.298 1.00 91.56 101 LEU A N 1
ATOM 826 C CA . LEU A 1 101 ? -7.693 16.105 0.126 1.00 91.56 101 LEU A CA 1
ATOM 827 C C . LEU A 1 101 ? -6.899 17.033 -0.811 1.00 91.56 101 LEU A C 1
ATOM 829 O O . LEU A 1 101 ? -6.348 18.050 -0.384 1.00 91.56 101 LEU A O 1
ATOM 833 N N . ALA A 1 102 ? -6.836 16.672 -2.095 1.00 87.62 102 ALA A N 1
ATOM 834 C CA . ALA A 1 102 ? -6.131 17.417 -3.146 1.00 87.62 102 ALA A CA 1
ATOM 835 C C . ALA A 1 102 ? -4.611 17.624 -2.941 1.00 87.62 102 ALA A C 1
ATOM 837 O O . ALA A 1 102 ? -4.003 18.432 -3.646 1.00 87.62 102 ALA A O 1
ATOM 838 N N . ARG A 1 103 ? -3.970 16.898 -2.015 1.00 91.56 103 ARG A N 1
ATOM 839 C CA . ARG A 1 103 ? -2.506 16.878 -1.870 1.00 91.56 103 ARG A CA 1
ATOM 840 C C . ARG A 1 103 ? -2.010 15.443 -2.008 1.00 91.56 103 ARG A C 1
ATOM 842 O O . ARG A 1 103 ? -2.527 14.581 -1.310 1.00 91.56 103 ARG A O 1
ATOM 849 N N . PRO A 1 104 ? -1.003 15.174 -2.849 1.00 92.62 104 PRO A N 1
ATOM 850 C CA . PRO A 1 104 ? -0.588 13.801 -3.114 1.00 92.62 104 PRO A CA 1
ATOM 851 C C . PRO A 1 104 ? 0.364 13.224 -2.055 1.00 92.62 104 PRO A C 1
ATOM 853 O O . PRO A 1 104 ? 0.609 12.027 -2.072 1.00 92.62 104 PRO A O 1
ATOM 856 N N . ASN A 1 105 ? 0.897 14.036 -1.135 1.00 95.25 105 ASN A N 1
ATOM 857 C CA . ASN A 1 105 ? 1.805 13.562 -0.086 1.00 95.25 105 ASN A CA 1
ATOM 858 C C . ASN A 1 105 ? 1.048 12.734 0.967 1.00 95.25 105 ASN A C 1
ATOM 860 O O . ASN A 1 105 ? -0.049 13.124 1.379 1.00 95.25 105 ASN A O 1
ATOM 864 N N . LEU A 1 106 ? 1.648 11.644 1.452 1.00 95.38 106 LEU A N 1
ATOM 865 C CA . LEU A 1 106 ? 1.077 10.857 2.547 1.00 95.38 106 LEU A CA 1
ATOM 866 C C . LEU A 1 106 ? 0.997 11.684 3.826 1.00 95.38 106 LEU A C 1
ATOM 868 O O . LEU A 1 106 ? 1.908 12.446 4.151 1.00 95.38 106 LEU A O 1
ATOM 872 N N . THR A 1 107 ? -0.090 11.482 4.565 1.00 94.31 107 THR A N 1
ATOM 873 C CA . THR A 1 107 ? -0.283 12.077 5.893 1.00 94.31 107 THR A CA 1
ATOM 874 C C . THR A 1 107 ? -0.492 11.036 6.977 1.00 94.31 107 THR A C 1
ATOM 876 O O . THR A 1 107 ? -0.157 11.309 8.124 1.00 94.31 107 THR A O 1
ATOM 879 N N . ALA A 1 108 ? -1.019 9.860 6.632 1.00 93.69 108 ALA A N 1
ATOM 880 C CA . ALA A 1 108 ? -1.239 8.796 7.595 1.00 93.69 108 ALA A CA 1
ATOM 881 C C . ALA A 1 108 ? -1.344 7.420 6.927 1.00 93.69 108 ALA A C 1
ATOM 883 O O . ALA A 1 108 ? -1.608 7.301 5.724 1.00 93.69 108 ALA A O 1
ATOM 884 N N . TRP A 1 109 ? -1.215 6.388 7.753 1.00 93.69 109 TRP A N 1
ATOM 885 C CA . TRP A 1 109 ? -1.817 5.084 7.517 1.00 93.69 109 TRP A CA 1
ATOM 886 C C . TRP A 1 109 ? -2.964 4.845 8.476 1.00 93.69 109 TRP A C 1
ATOM 888 O O . TRP A 1 109 ? -2.884 5.176 9.659 1.00 93.69 109 TRP A O 1
ATOM 898 N N . LEU A 1 110 ? -3.981 4.159 7.974 1.00 95.88 110 LEU A N 1
ATOM 899 C CA . LEU A 1 110 ? -4.871 3.387 8.819 1.00 95.88 110 LEU A CA 1
ATOM 900 C C . LEU A 1 110 ? -4.508 1.909 8.674 1.00 95.88 110 LEU A C 1
ATOM 902 O O . LEU A 1 110 ? -4.305 1.430 7.560 1.00 95.88 110 LEU A O 1
ATOM 906 N N . ALA A 1 111 ? -4.430 1.188 9.785 1.00 95.50 111 ALA A N 1
ATOM 907 C CA . ALA A 1 111 ? -4.184 -0.244 9.809 1.00 95.50 111 ALA A CA 1
ATOM 908 C C . ALA A 1 111 ? -5.236 -0.952 10.666 1.00 95.50 111 ALA A C 1
ATOM 910 O O . ALA A 1 111 ? -5.578 -0.472 11.744 1.00 95.50 111 ALA A O 1
ATOM 911 N N . ALA A 1 112 ? -5.725 -2.102 10.215 1.00 96.19 112 ALA A N 1
ATOM 912 C CA . ALA A 1 112 ? -6.474 -3.040 11.037 1.00 96.19 112 ALA A CA 1
ATOM 913 C C . ALA A 1 112 ? -5.582 -4.234 11.391 1.00 96.19 112 ALA A C 1
ATOM 915 O O . ALA A 1 112 ? -4.933 -4.820 10.519 1.00 96.19 112 ALA A O 1
ATOM 916 N N . ARG A 1 113 ? -5.537 -4.588 12.674 1.00 95.00 113 ARG A N 1
ATOM 917 C CA . ARG A 1 113 ? -4.709 -5.688 13.186 1.00 95.00 113 ARG A CA 1
ATOM 918 C C . ARG A 1 113 ? -5.440 -7.017 12.993 1.00 95.00 113 ARG A C 1
ATOM 920 O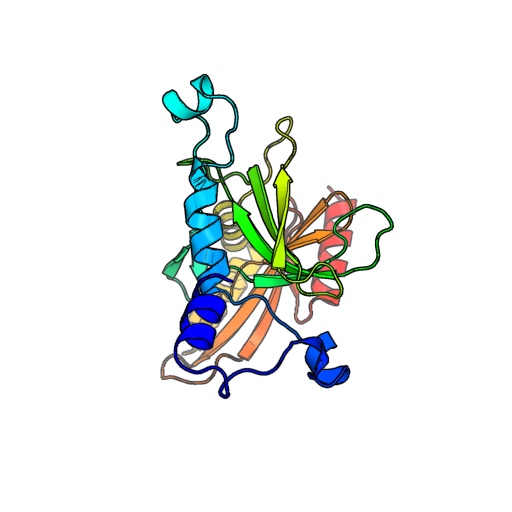 O . ARG A 1 113 ? -6.636 -7.107 13.270 1.00 95.00 113 ARG A O 1
ATOM 927 N N . ASN A 1 114 ? -4.743 -8.045 12.510 1.00 94.25 114 ASN A N 1
ATOM 928 C CA . ASN A 1 114 ? -5.329 -9.369 12.263 1.00 94.25 114 ASN A CA 1
ATOM 929 C C . ASN A 1 114 ? -4.965 -10.408 13.336 1.00 94.25 114 ASN A C 1
ATOM 931 O O . ASN A 1 114 ? -5.569 -11.479 13.374 1.00 94.25 114 ASN A O 1
ATOM 935 N N . ASP A 1 115 ? -4.023 -10.093 14.225 1.00 90.06 115 ASP A N 1
ATOM 936 C CA . ASP A 1 115 ? -3.413 -11.091 15.098 1.00 90.06 115 ASP A CA 1
ATOM 937 C C . ASP A 1 115 ? -3.939 -11.055 16.538 1.00 90.06 115 ASP A C 1
ATOM 939 O O . ASP A 1 115 ? -4.093 -10.005 17.167 1.00 90.06 115 ASP A O 1
ATOM 943 N N . GLY A 1 116 ? -4.134 -12.254 17.093 1.00 85.25 116 GLY A N 1
ATOM 944 C CA . GLY A 1 116 ? -4.305 -12.479 18.526 1.00 85.25 116 GLY A CA 1
ATOM 945 C C . GLY A 1 116 ? -5.478 -11.726 19.157 1.00 85.25 116 GLY A C 1
ATOM 946 O O . GLY A 1 116 ? -6.590 -11.701 18.630 1.00 85.25 116 GLY A O 1
ATOM 947 N N . GLU A 1 117 ? -5.228 -11.150 20.333 1.00 87.31 117 GLU A N 1
ATOM 948 C CA . GLU A 1 117 ? -6.228 -10.390 21.098 1.00 87.31 117 GLU A CA 1
ATOM 949 C C . GLU A 1 117 ? -6.576 -9.045 20.449 1.00 87.31 117 GLU A C 1
ATOM 951 O O . GLU A 1 117 ? -7.606 -8.461 20.775 1.00 87.31 117 GLU A O 1
ATOM 956 N N . HIS A 1 118 ? -5.756 -8.595 19.499 1.00 90.38 118 HIS A N 1
ATOM 957 C CA . HIS A 1 118 ? -5.892 -7.311 18.826 1.00 90.38 118 HIS A CA 1
ATOM 958 C C . HIS A 1 118 ? -6.668 -7.390 17.511 1.00 90.38 118 HIS A C 1
ATOM 960 O O . HIS A 1 118 ? -6.820 -6.383 16.822 1.00 90.38 118 HIS A O 1
ATOM 966 N N . TYR A 1 119 ? -7.172 -8.572 17.150 1.00 91.56 119 TYR A N 1
ATOM 967 C CA . TYR A 1 119 ? -7.952 -8.768 15.935 1.00 91.56 119 TYR A CA 1
ATOM 968 C C . TYR A 1 119 ? -9.093 -7.741 15.809 1.00 91.56 119 TYR A C 1
ATOM 970 O O . TYR A 1 119 ? -9.992 -7.667 16.652 1.00 91.56 119 TYR A O 1
ATOM 978 N N . GLY A 1 120 ? -9.080 -6.979 14.714 1.00 91.88 120 GLY A N 1
ATOM 979 C CA . GLY A 1 120 ? -10.077 -5.955 14.402 1.00 91.88 120 GLY A CA 1
ATOM 980 C C . GLY A 1 120 ? -9.844 -4.594 15.061 1.00 91.88 120 GLY A C 1
ATOM 981 O O . GLY A 1 120 ? -10.621 -3.673 14.805 1.00 91.88 120 GLY A O 1
ATOM 982 N N . GLU A 1 121 ? -8.802 -4.433 15.881 1.00 94.00 121 GLU A N 1
ATOM 983 C CA . GLU A 1 121 ? -8.390 -3.119 16.372 1.00 94.00 121 GLU A CA 1
ATOM 984 C C . GLU A 1 121 ? -7.870 -2.260 15.217 1.00 94.00 121 GLU A C 1
ATOM 986 O O . GLU A 1 121 ? -7.086 -2.719 14.380 1.00 94.00 121 GLU A O 1
ATOM 991 N N . LEU A 1 122 ? -8.301 -0.998 15.197 1.00 94.75 122 LEU A N 1
ATOM 992 C CA . LEU A 1 122 ? -7.807 0.005 14.266 1.00 94.75 122 LEU A CA 1
ATOM 993 C C . LEU A 1 122 ? -6.656 0.781 14.890 1.00 94.75 122 LEU A C 1
ATOM 995 O O . LEU A 1 122 ? -6.714 1.186 16.051 1.00 94.75 122 LEU A O 1
ATOM 999 N N . LEU A 1 123 ? -5.652 1.051 14.073 1.00 92.75 123 LEU A N 1
ATOM 1000 C CA . LEU A 1 123 ? -4.513 1.876 14.402 1.00 92.75 123 LEU A CA 1
ATOM 1001 C C . LEU A 1 123 ? -4.354 2.955 13.337 1.00 92.75 123 LEU A C 1
ATOM 1003 O O . LEU A 1 123 ? -4.211 2.654 12.154 1.00 92.75 123 LEU A O 1
ATOM 1007 N N . GLN A 1 124 ? -4.318 4.205 13.777 1.00 92.94 124 GLN A N 1
ATOM 1008 C CA . GLN A 1 124 ? -3.898 5.331 12.956 1.00 92.94 124 GLN A CA 1
ATOM 1009 C C . GLN A 1 124 ? -2.422 5.625 13.232 1.00 92.94 124 GLN A C 1
ATOM 1011 O O . GLN A 1 124 ? -2.021 5.764 14.388 1.00 92.94 124 GLN A O 1
ATOM 1016 N N . ILE A 1 125 ? -1.622 5.716 12.174 1.00 89.69 125 ILE A N 1
ATOM 1017 C CA . ILE A 1 125 ? -0.215 6.113 12.236 1.00 89.69 125 ILE A CA 1
ATOM 1018 C C . ILE A 1 125 ? -0.077 7.405 11.442 1.00 89.69 125 ILE A C 1
ATOM 1020 O O . ILE A 1 125 ? -0.149 7.383 10.215 1.00 89.69 125 ILE A O 1
ATOM 1024 N N . ASP A 1 126 ? 0.121 8.520 12.138 1.00 89.94 126 ASP A N 1
ATOM 1025 C CA . ASP A 1 126 ? 0.333 9.817 11.504 1.00 89.94 126 ASP A CA 1
ATOM 1026 C C . ASP A 1 126 ? 1.789 9.982 11.072 1.00 89.94 126 ASP A C 1
ATOM 1028 O O . ASP A 1 126 ? 2.725 9.696 11.825 1.00 89.94 126 ASP A O 1
ATOM 1032 N N . PHE A 1 127 ? 1.984 10.493 9.860 1.00 89.88 127 PHE A N 1
ATOM 1033 C CA . PHE A 1 127 ? 3.309 10.847 9.385 1.00 89.88 127 PHE A CA 1
ATOM 1034 C C . PHE A 1 127 ? 3.745 12.231 9.890 1.00 89.88 127 PHE A C 1
ATOM 1036 O O . PHE A 1 127 ? 2.915 13.126 10.090 1.00 89.88 127 PHE A O 1
ATOM 1043 N N . PRO A 1 128 ? 5.062 12.430 10.079 1.00 85.44 128 PRO A N 1
ATOM 1044 C CA . PRO A 1 128 ? 5.632 13.730 10.411 1.00 85.44 128 PRO A CA 1
ATOM 1045 C C . PRO A 1 128 ? 5.189 14.831 9.437 1.00 85.44 128 PRO A C 1
ATOM 1047 O O . PRO A 1 128 ? 5.155 14.635 8.224 1.00 85.44 128 PRO A O 1
ATOM 1050 N N . LYS A 1 129 ? 4.877 16.021 9.969 1.00 80.81 129 LYS A N 1
ATOM 1051 C CA . LYS A 1 129 ? 4.474 17.197 9.168 1.00 80.81 129 LYS A CA 1
ATOM 1052 C C . LYS A 1 129 ? 5.659 18.069 8.735 1.00 80.81 129 LYS A C 1
ATOM 1054 O O . LYS A 1 129 ? 5.475 19.008 7.965 1.00 80.81 129 LYS A O 1
ATOM 1059 N N . ASP A 1 130 ? 6.854 17.803 9.254 1.00 85.06 130 ASP A N 1
ATOM 1060 C CA . ASP A 1 130 ? 8.071 18.587 9.033 1.00 85.06 130 ASP A CA 1
ATOM 1061 C C . ASP A 1 130 ? 8.758 18.289 7.693 1.00 85.06 130 ASP A C 1
ATOM 1063 O O . ASP A 1 130 ? 9.471 19.152 7.179 1.00 85.06 130 ASP A O 1
ATOM 1067 N N . TYR A 1 131 ? 8.498 17.131 7.080 1.00 85.81 131 TYR A N 1
ATOM 1068 C CA . TYR A 1 131 ? 8.954 16.824 5.726 1.00 85.81 131 TYR A CA 1
ATOM 1069 C C . TYR A 1 131 ? 7.885 16.078 4.915 1.00 85.81 131 TYR A C 1
ATOM 1071 O O . TYR A 1 131 ? 7.127 15.282 5.465 1.00 85.81 131 TYR A O 1
ATOM 1079 N N . PRO A 1 132 ? 7.787 16.334 3.597 1.00 89.62 132 PRO A N 1
ATOM 1080 C CA . PRO A 1 132 ? 6.796 15.678 2.758 1.00 89.62 132 PRO A CA 1
ATOM 1081 C C . PRO A 1 132 ? 7.158 14.207 2.531 1.00 89.62 132 PRO A C 1
ATOM 1083 O O . PRO A 1 132 ? 8.240 13.893 2.033 1.00 89.62 132 PRO A O 1
ATOM 1086 N N . ILE A 1 133 ? 6.215 13.320 2.838 1.00 93.94 133 ILE A N 1
ATOM 1087 C CA . ILE A 1 133 ? 6.265 11.911 2.453 1.00 93.94 133 ILE A CA 1
ATOM 1088 C C . ILE A 1 133 ? 5.557 11.746 1.109 1.00 93.94 133 ILE A C 1
ATOM 1090 O O . ILE A 1 133 ? 4.419 12.187 0.958 1.00 93.94 133 ILE A O 1
ATOM 1094 N N . LEU A 1 134 ? 6.207 11.117 0.130 1.00 95.50 134 LEU A N 1
ATOM 1095 C CA . LEU A 1 134 ? 5.604 10.913 -1.187 1.00 95.50 134 LEU A CA 1
ATOM 1096 C C . LEU A 1 134 ? 4.421 9.940 -1.121 1.00 95.50 134 LEU A C 1
ATOM 1098 O O . LEU A 1 134 ? 4.501 8.889 -0.496 1.00 95.50 134 LEU A O 1
ATOM 1102 N N . GLY A 1 135 ? 3.324 10.274 -1.793 1.00 95.81 135 GLY A N 1
ATOM 1103 C CA . GLY A 1 135 ? 2.230 9.334 -2.013 1.00 95.81 135 GLY A CA 1
ATOM 1104 C C . GLY A 1 135 ? 2.474 8.359 -3.155 1.00 95.81 135 GLY A C 1
ATOM 1105 O O . GLY A 1 135 ? 3.379 8.567 -3.971 1.00 95.81 135 GLY A O 1
ATOM 1106 N N . PRO A 1 136 ? 1.622 7.322 -3.250 1.00 95.31 136 PRO A N 1
ATOM 1107 C CA . PRO A 1 136 ? 1.675 6.334 -4.318 1.00 95.31 136 PRO A CA 1
ATOM 1108 C C . PRO A 1 136 ? 1.747 6.948 -5.719 1.00 95.31 136 PRO A C 1
ATOM 1110 O O . PRO A 1 136 ? 2.652 6.625 -6.481 1.00 95.31 136 PRO A O 1
ATOM 1113 N N . GLU A 1 137 ? 0.881 7.917 -6.022 1.00 93.38 137 GLU A N 1
ATOM 1114 C CA . GLU A 1 137 ? 0.863 8.626 -7.308 1.00 93.38 137 GLU A CA 1
ATOM 1115 C C . GLU A 1 137 ? 2.210 9.289 -7.648 1.00 93.38 137 GLU A C 1
ATOM 1117 O O . GLU A 1 137 ? 2.680 9.221 -8.785 1.00 93.38 137 GLU A O 1
ATOM 1122 N N . GLN A 1 138 ? 2.867 9.907 -6.662 1.00 95.19 138 GLN A N 1
ATOM 1123 C CA . GLN A 1 138 ? 4.152 10.578 -6.870 1.00 95.19 138 GLN A CA 1
ATOM 1124 C C . GLN A 1 138 ? 5.271 9.573 -7.122 1.00 95.19 138 GLN A C 1
ATOM 1126 O O . GLN A 1 138 ? 6.066 9.764 -8.040 1.00 95.19 138 GLN A O 1
ATOM 1131 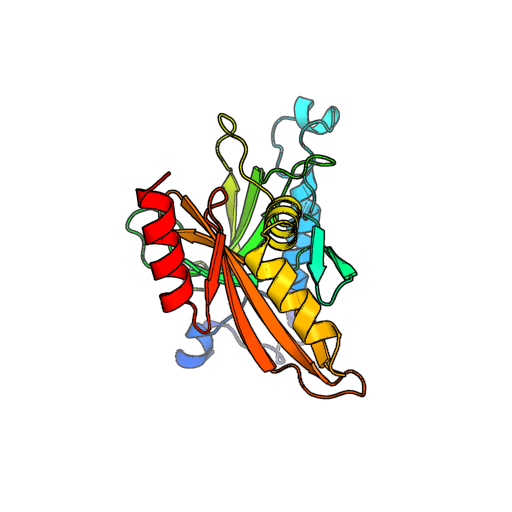N N . VAL A 1 139 ? 5.334 8.499 -6.333 1.00 96.75 139 VAL A N 1
ATOM 1132 C CA . VAL A 1 139 ? 6.346 7.453 -6.525 1.00 96.75 139 VAL A CA 1
ATOM 1133 C C . VAL A 1 139 ? 6.142 6.749 -7.861 1.00 96.75 139 VAL A C 1
ATOM 1135 O O . VAL A 1 139 ? 7.112 6.538 -8.585 1.00 96.75 139 VAL A O 1
ATOM 1138 N N . GLN A 1 140 ? 4.894 6.487 -8.246 1.00 93.44 140 GLN A N 1
ATOM 1139 C CA . GLN A 1 140 ? 4.561 5.916 -9.544 1.00 93.44 140 GLN A CA 1
ATOM 1140 C C . GLN A 1 140 ? 5.049 6.794 -10.701 1.00 93.44 140 GLN A C 1
ATOM 1142 O O . GLN A 1 140 ? 5.634 6.300 -11.668 1.00 93.44 140 GLN A O 1
ATOM 1147 N N . ALA A 1 141 ? 4.851 8.111 -10.594 1.00 93.56 141 ALA A N 1
ATOM 1148 C CA . ALA A 1 141 ? 5.351 9.062 -11.578 1.00 93.56 141 ALA A CA 1
ATOM 1149 C C . ALA A 1 141 ? 6.884 9.038 -11.670 1.00 93.56 141 ALA A C 1
ATOM 1151 O O . ALA A 1 141 ? 7.418 9.082 -12.776 1.00 93.56 141 ALA A O 1
ATOM 1152 N N . LEU A 1 142 ? 7.591 8.920 -10.540 1.00 95.44 142 LEU A N 1
ATOM 1153 C CA . LEU A 1 142 ? 9.052 8.796 -10.530 1.00 95.44 142 LEU A CA 1
ATOM 1154 C C . LEU A 1 142 ? 9.521 7.482 -11.174 1.00 95.44 142 LEU A C 1
ATOM 1156 O O . LEU A 1 142 ? 10.474 7.500 -11.949 1.00 95.44 142 LEU A O 1
ATOM 1160 N N . ILE A 1 143 ? 8.831 6.365 -10.920 1.00 95.56 143 ILE A N 1
ATOM 1161 C CA . ILE A 1 143 ? 9.111 5.064 -11.554 1.00 95.56 143 ILE A CA 1
ATOM 1162 C C . ILE A 1 143 ? 8.976 5.166 -13.076 1.00 95.56 143 ILE A C 1
ATOM 1164 O O . ILE A 1 143 ? 9.878 4.762 -13.805 1.00 95.56 143 ILE A O 1
ATOM 1168 N N . ASN A 1 144 ? 7.902 5.793 -13.558 1.00 92.44 144 ASN A N 1
ATOM 1169 C CA . ASN A 1 144 ? 7.649 5.987 -14.989 1.00 92.44 144 ASN A CA 1
ATOM 1170 C C . ASN A 1 144 ? 8.569 7.040 -15.642 1.00 92.44 144 ASN A C 1
ATOM 1172 O O . ASN A 1 144 ? 8.622 7.155 -16.869 1.00 92.44 144 ASN A O 1
ATOM 1176 N N . GLN A 1 145 ? 9.278 7.842 -14.847 1.00 94.00 145 GLN A N 1
ATOM 1177 C CA . GLN A 1 145 ? 10.273 8.803 -15.325 1.00 94.00 145 GLN A CA 1
ATOM 1178 C C . GLN A 1 145 ? 11.698 8.238 -15.307 1.00 94.00 145 GLN A C 1
ATOM 1180 O O . GLN A 1 145 ? 12.573 8.818 -15.953 1.00 94.00 145 GLN A O 1
ATOM 1185 N N . ASP A 1 146 ? 11.944 7.121 -14.613 1.00 96.31 146 ASP A N 1
ATOM 1186 C CA . ASP A 1 146 ? 13.259 6.484 -14.576 1.00 96.31 146 ASP A CA 1
ATOM 1187 C C . ASP A 1 146 ? 13.651 5.988 -15.986 1.00 96.31 146 ASP A C 1
ATOM 1189 O O . ASP A 1 146 ? 12.947 5.159 -16.574 1.00 96.31 146 ASP A O 1
ATOM 1193 N N . PRO A 1 147 ? 14.768 6.473 -16.567 1.00 95.00 147 PRO A N 1
ATOM 1194 C CA . PRO A 1 147 ? 15.128 6.147 -17.946 1.00 95.00 147 PRO A CA 1
ATOM 1195 C C . PRO A 1 147 ? 15.364 4.656 -18.204 1.00 95.00 147 PRO A C 1
ATOM 1197 O O . PRO A 1 147 ? 15.075 4.177 -19.304 1.00 95.00 147 PRO A O 1
ATOM 1200 N N . GLU A 1 148 ? 15.890 3.918 -17.223 1.00 94.75 148 GLU A N 1
ATOM 1201 C CA . GLU A 1 148 ? 16.172 2.490 -17.379 1.00 94.75 148 GLU A CA 1
ATOM 1202 C C . GLU A 1 148 ? 14.879 1.675 -17.315 1.00 94.75 148 GLU A C 1
ATOM 1204 O O . GLU A 1 148 ? 14.675 0.781 -18.141 1.00 94.75 148 GLU A O 1
ATOM 1209 N N . ILE A 1 149 ? 13.967 2.025 -16.402 1.00 95.50 149 ILE A N 1
ATOM 1210 C CA . ILE A 1 149 ? 12.649 1.385 -16.303 1.00 95.50 149 ILE A CA 1
ATOM 1211 C C . ILE A 1 149 ? 11.817 1.674 -17.552 1.00 95.50 149 ILE A C 1
ATOM 1213 O O . ILE A 1 149 ? 11.362 0.741 -18.217 1.00 95.50 149 ILE A O 1
ATOM 1217 N N . SER A 1 150 ? 11.686 2.942 -17.944 1.00 93.94 150 SER A N 1
ATOM 1218 C CA . SER A 1 150 ? 10.857 3.341 -19.089 1.00 93.94 150 SER A CA 1
ATOM 1219 C C . SER A 1 150 ? 11.356 2.770 -20.411 1.00 93.94 150 SER A C 1
ATOM 1221 O O . SER A 1 150 ? 10.561 2.427 -21.291 1.00 93.94 150 SER A O 1
ATOM 1223 N N . LYS A 1 151 ? 12.674 2.581 -20.553 1.00 94.56 151 LYS A N 1
ATOM 1224 C CA . LYS A 1 151 ? 13.255 1.855 -21.686 1.00 94.56 151 LYS A CA 1
ATOM 1225 C C . LYS A 1 151 ? 12.826 0.388 -21.699 1.00 94.56 151 LYS A C 1
ATOM 1227 O O . LYS A 1 151 ? 12.460 -0.115 -22.760 1.00 94.56 151 LYS A O 1
ATOM 1232 N N . VAL A 1 152 ? 12.880 -0.302 -20.559 1.00 93.56 152 VAL A N 1
ATOM 1233 C CA . VAL A 1 152 ? 12.478 -1.713 -20.452 1.00 93.56 152 VAL A CA 1
ATOM 1234 C C . VAL A 1 152 ? 10.978 -1.876 -20.706 1.00 93.56 152 VAL A C 1
ATOM 1236 O O . VAL A 1 152 ? 10.599 -2.713 -21.526 1.00 93.56 152 VAL A O 1
ATOM 1239 N N . PHE A 1 153 ? 10.136 -1.041 -20.094 1.00 93.88 153 PHE A N 1
ATOM 1240 C CA . PHE A 1 153 ? 8.683 -1.086 -20.292 1.00 93.88 153 PHE A CA 1
ATOM 1241 C C . PHE A 1 153 ? 8.323 -0.845 -21.759 1.00 93.88 153 PHE A C 1
ATOM 1243 O O . PHE A 1 153 ? 7.649 -1.660 -22.389 1.00 93.88 153 PHE A O 1
ATOM 1250 N N . GLY A 1 154 ? 8.900 0.202 -22.355 1.00 91.88 154 GLY A N 1
ATOM 1251 C CA . GLY A 1 154 ? 8.690 0.519 -23.761 1.00 91.88 154 GLY A CA 1
ATOM 1252 C C . GLY A 1 154 ? 9.194 -0.552 -24.734 1.00 91.88 154 GLY A C 1
ATOM 1253 O O . GLY A 1 154 ? 8.742 -0.563 -25.877 1.00 91.88 154 GLY A O 1
ATOM 1254 N N . LEU A 1 155 ? 10.122 -1.434 -24.338 1.00 92.00 155 LEU A N 1
ATOM 1255 C CA . LEU A 1 155 ? 10.533 -2.593 -25.141 1.00 92.00 155 LEU A CA 1
ATOM 1256 C C . LEU A 1 155 ? 9.531 -3.747 -25.027 1.00 92.00 155 LEU A C 1
ATOM 1258 O O . LEU A 1 155 ? 9.217 -4.374 -26.041 1.00 92.00 155 LEU A O 1
ATOM 1262 N N . TRP A 1 156 ? 9.017 -4.018 -23.827 1.00 92.44 156 TRP A N 1
ATOM 1263 C CA . TRP A 1 156 ? 8.037 -5.082 -23.603 1.00 92.44 156 TRP A CA 1
ATOM 1264 C C . TRP A 1 156 ? 6.691 -4.805 -24.271 1.00 92.44 156 TRP A C 1
ATOM 1266 O O . TRP A 1 156 ? 6.124 -5.718 -24.872 1.00 92.44 156 TRP A O 1
ATOM 1276 N N . ASP A 1 157 ? 6.254 -3.548 -24.312 1.00 87.81 157 ASP A N 1
ATOM 1277 C CA . ASP A 1 157 ? 4.991 -3.160 -24.956 1.00 87.81 157 ASP A CA 1
ATOM 1278 C C . ASP A 1 157 ? 5.010 -3.211 -26.499 1.00 87.81 157 ASP A C 1
ATOM 1280 O O . ASP A 1 157 ? 3.989 -2.993 -27.151 1.00 87.81 157 ASP A O 1
ATOM 1284 N N . ARG A 1 158 ? 6.152 -3.517 -27.136 1.00 82.69 158 ARG A N 1
ATOM 1285 C CA . ARG A 1 158 ? 6.277 -3.567 -28.612 1.00 82.69 158 ARG A CA 1
ATOM 1286 C C . ARG A 1 158 ? 6.131 -4.967 -29.214 1.00 82.69 158 ARG A C 1
ATOM 1288 O O . ARG A 1 158 ? 6.003 -5.089 -30.430 1.00 82.69 158 ARG A O 1
ATOM 1295 N N . GLY A 1 159 ? 6.175 -6.023 -28.402 1.00 76.56 159 GLY A N 1
ATOM 1296 C CA . GLY A 1 159 ? 6.349 -7.410 -28.862 1.00 76.56 159 GLY A CA 1
ATOM 1297 C C . GLY A 1 159 ? 5.085 -8.270 -28.923 1.00 76.56 159 GLY A C 1
ATOM 1298 O O . GLY A 1 159 ? 5.198 -9.490 -29.012 1.00 76.56 159 GLY A O 1
ATOM 1299 N N . GLY A 1 160 ? 3.888 -7.681 -28.822 1.00 84.31 160 GLY A N 1
ATOM 1300 C CA . GLY A 1 160 ? 2.662 -8.449 -28.553 1.00 84.31 160 GLY A CA 1
ATOM 1301 C C . GLY A 1 160 ? 2.547 -8.905 -27.091 1.00 84.31 160 GLY A C 1
ATOM 1302 O O . GLY A 1 160 ? 1.762 -9.806 -26.777 1.00 84.31 160 GLY A O 1
ATOM 1303 N N . SER A 1 161 ? 3.330 -8.277 -26.215 1.00 89.31 161 SER A N 1
ATOM 1304 C CA . SER A 1 161 ? 3.194 -8.314 -24.764 1.00 89.31 161 SER A CA 1
ATOM 1305 C C . SER A 1 161 ? 2.689 -6.960 -24.269 1.00 89.31 161 SER A C 1
ATOM 1307 O O . SER A 1 161 ? 2.776 -5.961 -24.977 1.00 89.31 161 SER A O 1
ATOM 1309 N N . GLN A 1 162 ? 2.129 -6.957 -23.069 1.00 91.69 162 GLN A N 1
ATOM 1310 C CA . GLN A 1 162 ? 1.688 -5.773 -22.352 1.00 91.69 162 GLN A CA 1
ATOM 1311 C C . GLN A 1 162 ? 2.310 -5.803 -20.958 1.00 91.69 162 GLN A C 1
ATOM 1313 O O . GLN A 1 162 ? 2.228 -6.829 -20.266 1.00 91.69 162 GLN A O 1
ATOM 1318 N N . VAL A 1 163 ? 2.916 -4.686 -20.567 1.00 93.62 163 VAL A N 1
ATOM 1319 C CA . VAL A 1 163 ? 3.346 -4.423 -19.196 1.00 93.62 163 VAL A CA 1
ATOM 1320 C C . VAL A 1 163 ? 2.121 -4.156 -18.337 1.00 93.62 163 VAL A C 1
ATOM 1322 O O . VAL A 1 163 ? 1.270 -3.337 -18.672 1.00 93.62 163 VAL A O 1
ATOM 1325 N N . VAL A 1 164 ? 2.036 -4.870 -17.222 1.00 93.38 164 VAL A N 1
ATOM 1326 C CA . VAL A 1 164 ? 0.995 -4.692 -16.216 1.00 93.38 164 VAL A CA 1
ATOM 1327 C C . VAL A 1 164 ? 1.680 -4.279 -14.925 1.00 93.38 164 VAL A C 1
ATOM 1329 O O . VAL A 1 164 ? 2.379 -5.072 -14.292 1.00 93.38 164 VAL A O 1
ATOM 1332 N N . GLN A 1 165 ? 1.484 -3.020 -14.563 1.00 93.81 165 GLN A N 1
ATOM 1333 C CA . GLN A 1 165 ? 1.890 -2.467 -13.279 1.00 93.81 165 GLN A CA 1
ATOM 1334 C C . GLN A 1 165 ? 0.923 -2.958 -12.203 1.00 93.81 165 GLN A C 1
ATOM 1336 O O . GLN A 1 165 ? -0.298 -2.858 -12.368 1.00 93.81 165 GLN A O 1
ATOM 1341 N N . GLY A 1 166 ? 1.468 -3.597 -11.169 1.00 94.06 166 GLY A N 1
ATOM 1342 C CA . GLY A 1 166 ? 0.705 -4.093 -10.032 1.00 94.06 166 GLY A CA 1
ATOM 1343 C C . GLY A 1 166 ? 0.427 -3.004 -9.003 1.00 94.06 166 GLY A C 1
ATOM 1344 O O . GLY A 1 166 ? 0.708 -1.834 -9.217 1.00 94.06 166 GLY A O 1
ATOM 1345 N N . ASN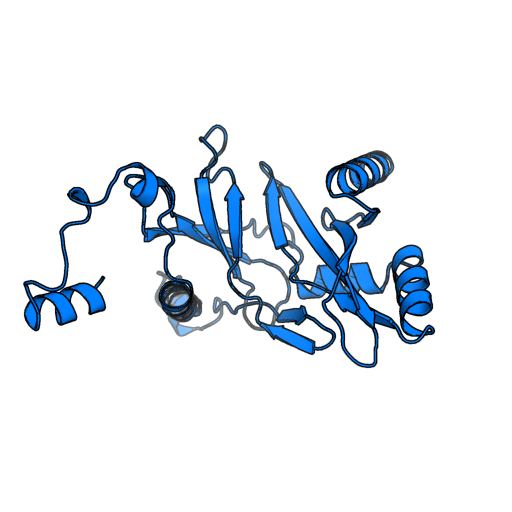 A 1 167 ? -0.134 -3.408 -7.867 1.00 92.44 167 ASN A N 1
ATOM 1346 C CA . ASN A 1 167 ? -0.418 -2.493 -6.768 1.00 92.44 167 ASN A CA 1
ATOM 1347 C C . ASN A 1 167 ? 0.883 -1.994 -6.121 1.00 92.44 167 ASN A C 1
ATOM 1349 O O . ASN A 1 167 ? 1.764 -2.796 -5.789 1.00 92.44 167 ASN A O 1
ATOM 1353 N N . LEU A 1 168 ? 0.986 -0.684 -5.901 1.00 95.56 168 LEU A N 1
ATOM 1354 C CA . LEU A 1 168 ? 2.147 -0.087 -5.251 1.00 95.56 168 LEU A CA 1
ATOM 1355 C C . LEU A 1 168 ? 1.988 -0.181 -3.730 1.00 95.56 168 LEU A C 1
ATOM 1357 O O . LEU A 1 168 ? 1.168 0.498 -3.113 1.00 95.56 168 LEU A O 1
ATOM 1361 N N . LEU A 1 169 ? 2.816 -1.011 -3.106 1.00 95.69 169 LEU A N 1
ATOM 1362 C CA . LEU A 1 169 ? 2.818 -1.205 -1.662 1.00 95.69 169 LEU A CA 1
ATOM 1363 C C . LEU A 1 169 ? 3.699 -0.153 -0.992 1.00 95.69 169 LEU A C 1
ATOM 1365 O O . LEU A 1 169 ? 4.901 -0.114 -1.241 1.00 95.69 169 LEU A O 1
ATOM 1369 N N . VAL A 1 170 ? 3.134 0.648 -0.091 1.00 95.19 170 VAL A N 1
ATOM 1370 C CA . VAL A 1 170 ? 3.902 1.483 0.844 1.00 95.19 170 VAL A CA 1
ATOM 1371 C C . VAL A 1 170 ? 4.141 0.671 2.114 1.00 95.19 170 VAL A C 1
ATOM 1373 O O . VAL A 1 170 ? 3.196 0.380 2.852 1.00 95.19 170 VAL A O 1
ATOM 1376 N N . VAL A 1 171 ? 5.388 0.273 2.353 1.00 92.06 171 VAL A N 1
ATOM 1377 C CA . VAL A 1 171 ? 5.766 -0.657 3.425 1.00 92.06 171 VAL A CA 1
ATOM 1378 C C . VAL A 1 171 ? 6.609 0.063 4.485 1.00 92.06 171 VAL A C 1
ATOM 1380 O O . VAL A 1 171 ? 7.643 0.643 4.140 1.00 92.06 171 VAL A O 1
ATOM 1383 N N . PRO A 1 172 ? 6.217 0.019 5.773 1.00 87.56 172 PRO A N 1
ATOM 1384 C CA . PRO A 1 172 ? 7.053 0.512 6.862 1.00 87.56 172 PRO A CA 1
ATOM 1385 C C . PRO A 1 172 ? 8.236 -0.409 7.123 1.00 87.56 172 PRO A C 1
ATOM 1387 O O . PRO A 1 172 ? 8.069 -1.620 7.269 1.00 87.56 172 PRO A O 1
ATOM 1390 N N . ILE A 1 173 ? 9.423 0.179 7.259 1.00 84.81 173 ILE A N 1
ATOM 1391 C CA . ILE A 1 173 ? 10.629 -0.508 7.722 1.00 84.81 173 ILE A CA 1
ATOM 1392 C C . ILE A 1 173 ? 11.332 0.385 8.748 1.00 84.81 173 ILE A C 1
ATOM 1394 O O . ILE A 1 173 ? 12.004 1.355 8.391 1.00 84.81 173 ILE A O 1
ATOM 1398 N N . GLY A 1 174 ? 11.171 0.058 10.035 1.00 80.94 174 GLY A N 1
ATOM 1399 C CA . GLY A 1 174 ? 11.626 0.915 11.134 1.00 80.94 174 GLY A CA 1
ATOM 1400 C C . GLY A 1 174 ? 11.051 2.328 10.992 1.00 80.94 174 GLY A C 1
ATOM 1401 O O . GLY A 1 174 ? 9.848 2.494 10.816 1.00 80.94 174 GLY A O 1
ATOM 1402 N N . ASN A 1 175 ? 11.926 3.335 10.960 1.00 78.12 175 ASN A N 1
ATOM 1403 C CA . ASN A 1 175 ? 11.551 4.750 10.823 1.00 78.12 175 ASN A CA 1
ATOM 1404 C C . ASN A 1 175 ? 11.554 5.245 9.367 1.00 78.12 175 ASN A C 1
ATOM 1406 O O . ASN A 1 175 ? 11.803 6.421 9.101 1.00 78.12 175 ASN A O 1
ATOM 1410 N N . SER A 1 176 ? 11.387 4.353 8.395 1.00 84.44 176 SER A N 1
ATOM 1411 C CA . SER A 1 176 ? 11.456 4.685 6.970 1.00 84.44 176 SER A CA 1
ATOM 1412 C C . SER A 1 176 ? 10.416 3.922 6.162 1.00 84.44 176 SER A C 1
ATOM 1414 O O . SER A 1 176 ? 9.829 2.945 6.626 1.00 84.44 176 SER A O 1
ATOM 1416 N N . LEU A 1 177 ? 10.185 4.394 4.938 1.00 90.25 177 LEU A N 1
ATOM 1417 C CA . LEU A 1 177 ? 9.243 3.799 4.000 1.00 90.25 177 LEU A CA 1
ATOM 1418 C C . LEU A 1 177 ? 9.980 3.197 2.818 1.00 90.25 177 LEU A C 1
ATOM 1420 O O . LEU A 1 177 ? 10.906 3.802 2.277 1.00 90.25 177 LEU A O 1
ATOM 1424 N N . VAL A 1 178 ? 9.509 2.033 2.393 1.00 94.38 178 VAL A N 1
ATOM 1425 C CA . VAL A 1 178 ? 9.908 1.411 1.138 1.00 94.38 178 VAL A CA 1
ATOM 1426 C C . VAL A 1 178 ? 8.665 1.192 0.293 1.00 94.38 178 VAL A C 1
ATOM 1428 O O . VAL A 1 178 ? 7.679 0.619 0.750 1.00 94.38 178 VAL A O 1
ATOM 1431 N N . TYR A 1 179 ? 8.721 1.650 -0.949 1.00 96.69 179 TYR A N 1
ATOM 1432 C CA . TYR A 1 179 ? 7.676 1.455 -1.941 1.00 96.69 179 TYR A CA 1
ATOM 1433 C C . TYR A 1 179 ? 8.044 0.252 -2.798 1.00 96.69 179 TYR A C 1
ATOM 1435 O O . TYR A 1 179 ? 9.168 0.187 -3.297 1.00 96.69 179 TYR A O 1
ATOM 1443 N N . VAL A 1 180 ? 7.122 -0.690 -2.965 1.00 97.38 180 VAL A N 1
ATOM 1444 C CA . VAL A 1 180 ? 7.346 -1.929 -3.717 1.00 97.38 180 VAL A CA 1
ATOM 1445 C C . VAL A 1 180 ? 6.251 -2.088 -4.762 1.00 97.38 180 VAL A C 1
ATOM 1447 O O . VAL A 1 180 ? 5.079 -2.195 -4.413 1.00 97.38 180 VAL A O 1
ATOM 1450 N N . GLU A 1 181 ? 6.634 -2.142 -6.035 1.00 97.25 181 GLU A N 1
ATOM 1451 C CA . GLU A 1 181 ? 5.717 -2.339 -7.159 1.00 97.25 181 GLU A CA 1
ATOM 1452 C C . GLU A 1 181 ? 6.083 -3.621 -7.920 1.00 97.25 181 GLU A C 1
ATOM 1454 O O . GLU A 1 181 ? 7.175 -3.718 -8.498 1.00 97.25 181 GLU A O 1
ATOM 1459 N N . PRO A 1 182 ? 5.211 -4.638 -7.941 1.00 96.62 182 PRO A N 1
ATOM 1460 C CA . PRO A 1 182 ? 5.399 -5.784 -8.810 1.00 96.62 182 PRO A CA 1
ATOM 1461 C C . PRO A 1 182 ? 5.022 -5.423 -10.253 1.00 96.62 182 PRO A C 1
ATOM 1463 O O . PRO A 1 182 ? 3.977 -4.832 -10.514 1.00 96.62 182 PRO A O 1
ATOM 1466 N N . VAL A 1 183 ? 5.854 -5.834 -11.208 1.00 96.50 183 VAL A N 1
ATOM 1467 C CA . VAL A 1 183 ? 5.631 -5.627 -12.643 1.00 96.50 183 VAL A CA 1
ATOM 1468 C C . VAL A 1 183 ? 5.440 -6.975 -13.316 1.00 96.50 183 VAL A C 1
ATOM 1470 O O . VAL A 1 183 ? 6.311 -7.855 -13.268 1.00 96.50 183 VAL A O 1
ATOM 1473 N N . TYR A 1 184 ? 4.304 -7.126 -13.985 1.00 95.25 184 TYR A N 1
ATOM 1474 C CA . TYR A 1 184 ? 3.920 -8.337 -14.688 1.00 95.25 184 TYR A CA 1
ATOM 1475 C C . TYR A 1 184 ? 3.970 -8.136 -16.201 1.00 95.25 184 TYR A C 1
ATOM 1477 O O . TYR A 1 184 ? 3.819 -7.029 -16.714 1.00 95.25 184 TYR A O 1
ATOM 1485 N N . LEU A 1 185 ? 4.135 -9.239 -16.926 1.00 94.06 185 LEU A N 1
ATOM 1486 C CA . LEU A 1 185 ? 3.954 -9.293 -18.370 1.00 94.06 185 LEU A CA 1
ATOM 1487 C C . LEU A 1 185 ? 2.811 -10.235 -18.715 1.00 94.06 185 LEU A C 1
ATOM 1489 O O . LEU A 1 185 ? 2.734 -11.350 -18.198 1.00 94.06 185 LEU A O 1
ATOM 1493 N N . ARG A 1 186 ? 1.947 -9.808 -19.636 1.00 93.06 186 ARG A N 1
ATOM 1494 C CA . ARG A 1 186 ? 0.934 -10.667 -20.264 1.00 93.06 186 ARG A CA 1
ATOM 1495 C C . ARG A 1 186 ? 0.993 -10.547 -21.780 1.00 93.06 186 ARG A C 1
ATOM 1497 O O . ARG A 1 186 ? 1.483 -9.554 -22.307 1.00 93.06 186 ARG A O 1
ATOM 1504 N N . ALA A 1 187 ? 0.488 -11.541 -22.501 1.00 91.19 187 ALA A N 1
ATOM 1505 C CA . ALA A 1 187 ? 0.330 -11.426 -23.949 1.00 91.19 187 ALA A CA 1
ATOM 1506 C C . ALA A 1 187 ? -0.862 -10.512 -24.290 1.00 91.19 187 ALA A C 1
ATOM 1508 O O . ALA A 1 187 ? -1.914 -10.589 -23.655 1.00 91.19 187 ALA A O 1
ATOM 1509 N N . SER A 1 188 ? -0.734 -9.678 -25.328 1.00 84.81 188 SER A N 1
ATOM 1510 C CA . SER A 1 188 ? -1.765 -8.693 -25.705 1.00 84.81 188 SER A CA 1
ATOM 1511 C C . SER A 1 188 ? -3.083 -9.329 -26.168 1.00 84.81 188 SER A C 1
ATOM 1513 O O . SER A 1 188 ? -4.116 -8.672 -26.180 1.00 84.81 188 SER A O 1
ATOM 1515 N N . LYS A 1 189 ? -3.067 -10.608 -26.567 1.00 83.31 189 LYS A N 1
ATOM 1516 C CA . LYS A 1 189 ? -4.258 -11.371 -26.993 1.00 83.31 189 LYS A CA 1
ATOM 1517 C C . LYS A 1 189 ? -4.842 -12.244 -25.874 1.00 83.31 189 LYS A C 1
ATOM 1519 O O . LYS A 1 189 ? -5.522 -13.228 -26.156 1.00 83.31 189 LYS A O 1
ATOM 1524 N N . GLY A 1 190 ? -4.569 -11.884 -24.622 1.00 75.94 190 GLY A N 1
ATOM 1525 C CA . GLY A 1 190 ? -4.967 -12.640 -23.441 1.00 75.94 190 GLY A CA 1
ATOM 1526 C C . GLY A 1 190 ? -3.868 -13.579 -22.947 1.00 75.94 190 GLY A C 1
ATOM 1527 O O . GLY A 1 190 ? -2.949 -13.945 -23.676 1.00 75.94 190 GLY A O 1
ATOM 1528 N N . GLY A 1 191 ? -3.961 -13.949 -21.675 1.00 82.94 191 GLY A N 1
ATOM 1529 C CA . GLY A 1 191 ? -2.964 -14.744 -20.965 1.00 82.94 191 GLY A CA 1
ATOM 1530 C C . GLY A 1 191 ? -2.879 -14.309 -19.507 1.00 82.94 191 GLY A C 1
ATOM 1531 O O . GLY A 1 191 ? -3.205 -13.169 -19.178 1.00 82.94 191 GLY A O 1
ATOM 1532 N N . LEU A 1 192 ? -2.466 -15.225 -18.632 1.00 88.56 192 LEU A N 1
ATOM 1533 C CA . LEU A 1 192 ? -2.255 -14.902 -17.224 1.00 88.56 192 LEU A CA 1
ATOM 1534 C C . LEU A 1 192 ? -1.012 -14.006 -17.087 1.00 88.56 192 LEU A C 1
ATOM 1536 O O . LEU A 1 192 ? 0.032 -14.365 -17.639 1.00 88.56 192 LEU A O 1
ATOM 1540 N N . PRO A 1 193 ? -1.099 -12.864 -16.379 1.00 92.25 193 PRO A N 1
ATOM 1541 C CA . PRO A 1 193 ? 0.068 -12.044 -16.081 1.00 92.25 193 PRO A CA 1
ATOM 1542 C C . PRO A 1 193 ? 1.115 -12.835 -15.290 1.00 92.25 193 PRO A C 1
ATOM 1544 O O . PRO A 1 193 ? 0.791 -13.499 -14.306 1.00 92.25 193 PRO A O 1
ATOM 1547 N N . ALA A 1 194 ? 2.374 -12.747 -15.711 1.00 93.88 194 ALA A N 1
ATOM 1548 C CA . ALA A 1 194 ? 3.506 -13.383 -15.047 1.00 93.88 194 ALA A CA 1
ATOM 1549 C C . ALA A 1 194 ? 4.422 -12.326 -14.424 1.00 93.88 194 ALA A C 1
ATOM 1551 O O . ALA A 1 194 ? 4.842 -11.387 -15.106 1.00 93.88 194 ALA A O 1
ATOM 1552 N N . LEU A 1 195 ? 4.744 -12.485 -13.135 1.00 96.56 195 LEU A N 1
ATOM 1553 C CA . LEU A 1 195 ? 5.654 -11.583 -12.427 1.00 96.56 195 LEU A CA 1
ATOM 1554 C C . LEU A 1 195 ? 7.020 -11.618 -13.111 1.00 96.56 195 LEU A C 1
ATOM 1556 O O . LEU A 1 195 ? 7.623 -12.681 -13.242 1.00 96.56 195 LEU A O 1
ATOM 1560 N N . THR A 1 196 ? 7.486 -10.457 -13.561 1.00 95.44 196 THR A N 1
ATOM 1561 C CA . THR A 1 196 ? 8.723 -10.338 -14.342 1.00 95.44 196 THR A CA 1
ATOM 1562 C C . THR A 1 196 ? 9.757 -9.479 -13.627 1.00 95.44 196 THR A C 1
ATOM 1564 O O . THR A 1 196 ? 10.947 -9.795 -13.678 1.00 95.44 196 THR A O 1
ATOM 1567 N N . ARG A 1 197 ? 9.336 -8.400 -12.958 1.00 96.88 197 ARG A N 1
ATOM 1568 C CA . ARG A 1 197 ? 10.220 -7.537 -12.163 1.00 96.88 197 ARG A CA 1
ATOM 1569 C C . ARG A 1 197 ? 9.547 -7.069 -10.891 1.00 96.88 197 ARG A C 1
ATOM 1571 O O . ARG A 1 197 ? 8.329 -7.117 -10.760 1.00 96.88 197 ARG A O 1
ATOM 1578 N N . ILE A 1 198 ? 10.375 -6.574 -9.986 1.00 98.00 198 ILE A N 1
ATOM 1579 C CA . ILE A 1 198 ? 9.973 -5.850 -8.793 1.00 98.00 198 ILE A CA 1
ATOM 1580 C C . ILE A 1 198 ? 10.736 -4.530 -8.800 1.00 98.00 198 ILE A C 1
ATOM 1582 O O . ILE A 1 198 ? 11.969 -4.524 -8.882 1.00 98.00 198 ILE A O 1
ATOM 1586 N N . VAL A 1 199 ? 9.993 -3.430 -8.755 1.00 98.06 199 VAL A N 1
ATOM 1587 C CA . VAL A 1 199 ? 10.522 -2.079 -8.587 1.00 98.06 199 VAL A CA 1
ATOM 1588 C C . VAL A 1 199 ? 10.473 -1.734 -7.105 1.00 98.06 199 VAL A C 1
ATOM 1590 O O . VAL A 1 199 ? 9.478 -2.004 -6.434 1.00 98.06 199 VAL A O 1
ATOM 1593 N N . VAL A 1 200 ? 11.557 -1.166 -6.585 1.00 97.94 200 VAL A N 1
ATOM 1594 C CA . VAL A 1 200 ? 11.655 -0.734 -5.189 1.00 97.94 200 VAL A CA 1
ATOM 1595 C C . VAL A 1 200 ? 12.200 0.686 -5.128 1.00 97.94 200 VAL A C 1
ATOM 1597 O O . VAL A 1 200 ? 13.162 1.012 -5.832 1.00 97.94 200 VAL A O 1
ATOM 1600 N N . SER A 1 201 ? 11.599 1.510 -4.272 1.00 97.19 201 SER A N 1
ATOM 1601 C CA . SER A 1 201 ? 11.989 2.900 -4.033 1.00 97.19 201 SER A CA 1
ATOM 1602 C C . SER A 1 201 ? 12.006 3.229 -2.542 1.00 97.19 201 SER A C 1
ATOM 1604 O O . SER A 1 201 ? 11.197 2.704 -1.783 1.00 97.19 201 SER A O 1
ATOM 1606 N N . ASP A 1 202 ? 12.897 4.125 -2.125 1.00 94.50 202 ASP A N 1
ATOM 1607 C CA . ASP A 1 202 ? 12.897 4.769 -0.797 1.00 94.50 202 ASP A CA 1
ATOM 1608 C C . ASP A 1 202 ? 12.298 6.195 -0.848 1.00 94.50 202 ASP A C 1
ATOM 1610 O O . ASP A 1 202 ? 12.411 6.979 0.094 1.00 94.50 202 ASP A O 1
ATOM 1614 N N . GLY A 1 203 ? 11.683 6.555 -1.981 1.00 92.19 203 GLY A N 1
ATOM 1615 C CA . GLY A 1 203 ? 11.175 7.896 -2.274 1.00 92.19 203 GLY A CA 1
ATOM 1616 C C . GLY A 1 203 ? 12.216 8.855 -2.867 1.00 92.19 203 GLY A C 1
ATOM 1617 O O . GLY A 1 203 ? 11.853 9.962 -3.259 1.00 92.19 203 GLY A O 1
ATOM 1618 N N . LYS A 1 204 ? 13.489 8.454 -2.968 1.00 91.94 204 LYS A N 1
ATOM 1619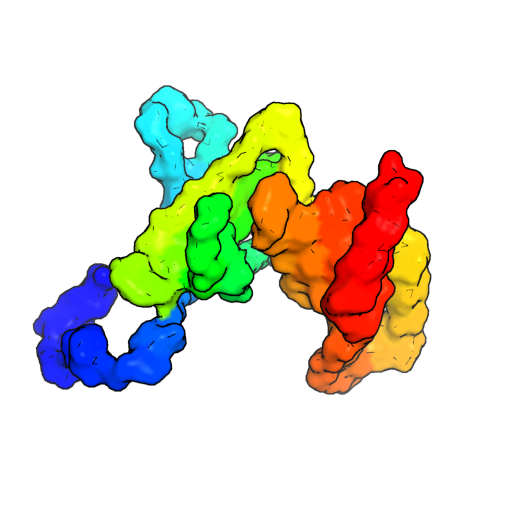 C CA . LYS A 1 204 ? 14.575 9.249 -3.574 1.00 91.94 204 LYS A CA 1
ATOM 1620 C C . LYS A 1 204 ? 15.264 8.500 -4.709 1.00 91.94 204 LYS A C 1
ATOM 1622 O O . LYS A 1 204 ? 15.459 9.046 -5.791 1.00 91.94 204 LYS A O 1
ATOM 1627 N N . SER A 1 205 ? 15.635 7.255 -4.447 1.00 94.56 205 SER A N 1
ATOM 1628 C CA . SER A 1 205 ? 16.278 6.330 -5.367 1.00 94.56 205 SER A CA 1
ATOM 1629 C C . SER A 1 205 ? 15.292 5.254 -5.800 1.00 94.56 205 SER A C 1
ATOM 1631 O O . SER A 1 205 ? 14.419 4.848 -5.040 1.00 94.56 205 SER A O 1
ATOM 1633 N N . ILE A 1 206 ? 15.458 4.759 -7.026 1.00 96.75 206 ILE A N 1
ATOM 1634 C CA . ILE A 1 206 ? 14.630 3.693 -7.594 1.00 96.75 206 ILE A CA 1
ATOM 1635 C C . ILE A 1 206 ? 15.536 2.580 -8.120 1.00 96.75 206 ILE A C 1
ATOM 1637 O O . ILE A 1 206 ? 16.624 2.821 -8.655 1.00 96.75 206 ILE A O 1
ATOM 1641 N N . SER A 1 207 ? 15.096 1.338 -7.965 1.00 97.38 207 SER A N 1
ATOM 1642 C CA . SER A 1 207 ? 15.753 0.147 -8.499 1.00 97.38 207 SER A CA 1
ATOM 1643 C C . SER A 1 207 ? 14.716 -0.828 -9.046 1.00 97.38 207 SER A C 1
ATOM 1645 O O . SER A 1 207 ? 13.581 -0.847 -8.580 1.00 97.38 207 SER A O 1
ATOM 1647 N N . MET A 1 208 ? 15.103 -1.646 -10.023 1.00 97.75 208 MET A N 1
ATOM 1648 C CA . MET A 1 208 ? 14.243 -2.677 -10.597 1.00 97.75 208 MET A CA 1
ATOM 1649 C C . MET A 1 208 ? 15.058 -3.946 -10.823 1.00 97.75 208 MET A C 1
ATOM 1651 O O . MET A 1 208 ? 16.096 -3.908 -11.485 1.00 97.75 208 MET A O 1
ATOM 1655 N N . ALA A 1 209 ? 14.581 -5.078 -10.310 1.00 97.94 209 ALA A N 1
ATOM 1656 C CA . ALA A 1 209 ? 15.253 -6.365 -10.466 1.00 97.94 209 ALA A CA 1
ATOM 1657 C C . ALA A 1 209 ? 14.261 -7.528 -10.586 1.00 97.94 209 ALA A C 1
ATOM 1659 O O . ALA A 1 209 ? 13.051 -7.353 -10.469 1.00 97.94 209 ALA A O 1
ATOM 1660 N N . ASP A 1 210 ? 14.784 -8.729 -10.826 1.00 96.88 210 ASP A N 1
ATOM 1661 C CA . ASP A 1 210 ? 13.994 -9.957 -10.991 1.00 96.88 210 ASP A CA 1
ATOM 1662 C C . ASP A 1 210 ? 13.394 -10.452 -9.666 1.00 96.88 210 ASP A C 1
ATOM 1664 O O . ASP A 1 210 ? 12.408 -11.184 -9.658 1.00 96.88 210 ASP A O 1
ATOM 1668 N N . THR A 1 211 ? 13.998 -10.069 -8.537 1.00 97.44 211 THR A N 1
ATOM 1669 C CA . THR A 1 211 ? 13.577 -10.477 -7.194 1.00 97.44 211 THR A CA 1
ATOM 1670 C C . THR A 1 211 ? 13.618 -9.296 -6.233 1.00 97.44 211 THR A C 1
ATOM 1672 O O . THR A 1 211 ? 14.411 -8.367 -6.403 1.00 97.44 211 THR A O 1
ATOM 1675 N N . LEU A 1 212 ? 12.788 -9.353 -5.189 1.00 95.50 212 LEU A N 1
ATOM 1676 C CA . LEU A 1 212 ? 12.722 -8.313 -4.166 1.00 95.50 212 LEU A CA 1
ATOM 1677 C C . LEU A 1 212 ? 14.079 -8.118 -3.463 1.00 95.50 212 LEU A C 1
ATOM 1679 O O . LEU A 1 212 ? 14.520 -6.973 -3.392 1.00 95.50 212 LEU A O 1
ATOM 1683 N N . PRO A 1 213 ? 14.800 -9.177 -3.026 1.00 97.06 213 PRO A N 1
ATOM 1684 C CA . PRO A 1 213 ? 16.129 -9.007 -2.440 1.00 97.06 213 PRO A CA 1
ATOM 1685 C C . PRO A 1 213 ? 17.117 -8.324 -3.390 1.00 97.06 213 PRO A C 1
ATOM 1687 O O . PRO A 1 213 ? 17.828 -7.416 -2.979 1.00 97.06 213 PRO A O 1
ATOM 1690 N N . ALA A 1 214 ? 17.125 -8.700 -4.676 1.00 97.75 214 ALA A N 1
ATOM 1691 C CA . ALA A 1 214 ? 18.026 -8.089 -5.649 1.00 97.75 214 ALA A CA 1
ATOM 1692 C C . ALA A 1 214 ? 17.701 -6.607 -5.895 1.00 97.75 214 ALA A C 1
ATOM 1694 O O . ALA A 1 214 ? 18.619 -5.807 -6.074 1.00 97.75 214 ALA A O 1
ATOM 1695 N N . ALA A 1 215 ? 16.417 -6.236 -5.898 1.00 97.25 215 ALA A N 1
ATOM 1696 C CA . ALA A 1 215 ? 16.001 -4.844 -6.028 1.00 97.25 215 ALA A CA 1
ATOM 1697 C C . ALA A 1 215 ? 16.420 -4.039 -4.788 1.00 97.25 215 ALA A C 1
ATOM 1699 O O . ALA A 1 215 ? 17.087 -3.018 -4.923 1.00 97.25 215 ALA A O 1
ATOM 1700 N N . ILE A 1 216 ? 16.157 -4.550 -3.580 1.00 95.31 216 ILE A N 1
ATOM 1701 C CA . ILE A 1 216 ? 16.591 -3.918 -2.324 1.00 95.31 216 ILE A CA 1
ATOM 1702 C C . ILE A 1 216 ? 18.117 -3.742 -2.291 1.00 95.31 216 ILE A C 1
ATOM 1704 O O . ILE A 1 216 ? 18.598 -2.647 -2.009 1.00 95.31 216 ILE A O 1
ATOM 1708 N N . ASP A 1 217 ? 18.893 -4.769 -2.641 1.00 96.25 217 ASP A N 1
ATOM 1709 C CA . ASP A 1 217 ? 20.359 -4.685 -2.671 1.00 96.25 217 ASP A CA 1
ATOM 1710 C C . ASP A 1 217 ? 20.860 -3.600 -3.635 1.00 96.25 217 ASP A C 1
ATOM 1712 O O . ASP A 1 217 ? 21.836 -2.900 -3.352 1.00 96.25 217 ASP A O 1
ATOM 1716 N N . GLN A 1 218 ? 20.213 -3.454 -4.794 1.00 96.38 218 GLN A N 1
ATOM 1717 C CA . GLN A 1 218 ? 20.534 -2.394 -5.747 1.00 96.38 218 GLN A CA 1
ATOM 1718 C C . GLN A 1 218 ? 20.137 -1.014 -5.220 1.00 96.38 218 GLN A C 1
ATOM 1720 O O . GLN A 1 218 ? 20.918 -0.072 -5.367 1.00 96.38 218 GLN A O 1
ATOM 1725 N N . LEU A 1 219 ? 18.965 -0.893 -4.591 1.00 95.38 219 LEU A N 1
ATOM 1726 C CA . LEU A 1 219 ? 18.499 0.347 -3.978 1.00 95.38 219 LEU A CA 1
ATOM 1727 C C . LEU A 1 219 ? 19.473 0.826 -2.899 1.00 95.38 219 LEU A C 1
ATOM 1729 O O . LEU A 1 219 ? 19.922 1.967 -2.946 1.00 95.38 219 LEU A O 1
ATOM 1733 N N . MET A 1 220 ? 19.874 -0.063 -1.989 1.00 93.12 220 MET A N 1
ATOM 1734 C CA . MET A 1 220 ? 20.800 0.254 -0.899 1.00 93.12 220 MET A CA 1
ATOM 1735 C C . MET A 1 220 ? 22.162 0.725 -1.418 1.00 93.12 220 MET A C 1
ATOM 1737 O O . MET A 1 220 ? 22.750 1.654 -0.867 1.00 93.12 220 MET A O 1
ATOM 1741 N N . LYS A 1 221 ? 22.658 0.132 -2.513 1.00 94.06 221 LYS A N 1
ATOM 1742 C CA . LYS A 1 221 ? 23.893 0.589 -3.170 1.00 94.06 221 LYS A CA 1
ATOM 1743 C C . LYS A 1 221 ? 23.748 1.989 -3.764 1.00 94.06 221 LYS A C 1
ATOM 1745 O O . LYS A 1 221 ? 24.699 2.758 -3.698 1.00 94.06 221 LYS A O 1
ATOM 1750 N N . LYS A 1 222 ? 22.587 2.324 -4.338 1.00 89.81 222 LYS A N 1
ATOM 1751 C CA . LYS A 1 222 ? 22.310 3.674 -4.858 1.00 89.81 222 LYS A CA 1
ATOM 1752 C C . LYS A 1 222 ? 22.191 4.697 -3.725 1.00 89.81 222 LYS A C 1
ATOM 1754 O O . LYS A 1 222 ? 22.809 5.750 -3.819 1.00 89.81 222 LYS A O 1
ATOM 1759 N N . ALA A 1 223 ? 21.494 4.352 -2.644 1.00 80.94 223 ALA A N 1
ATOM 1760 C CA . ALA A 1 223 ? 21.285 5.227 -1.490 1.00 80.94 223 ALA A CA 1
ATOM 1761 C C . ALA A 1 223 ? 22.587 5.585 -0.745 1.00 80.94 223 ALA A C 1
ATOM 1763 O O . ALA A 1 223 ? 22.694 6.660 -0.169 1.00 80.94 223 ALA A O 1
ATOM 1764 N N . GLN A 1 224 ? 23.605 4.717 -0.769 1.00 72.00 224 GLN A N 1
ATOM 1765 C CA . GLN A 1 224 ? 24.930 5.024 -0.203 1.00 72.00 224 GLN A CA 1
ATOM 1766 C C . GLN A 1 224 ? 25.747 6.023 -1.040 1.00 72.00 224 GLN A C 1
ATOM 1768 O O . GLN A 1 224 ? 26.740 6.558 -0.550 1.00 72.00 224 GLN A O 1
ATOM 1773 N N . LEU A 1 225 ? 25.376 6.235 -2.306 1.00 60.88 225 LEU A N 1
ATOM 1774 C CA . LEU A 1 225 ? 26.088 7.099 -3.253 1.00 60.88 225 LEU A CA 1
ATOM 1775 C C . LEU A 1 225 ? 25.433 8.483 -3.414 1.00 60.88 225 LEU A C 1
ATOM 1777 O O . LEU A 1 225 ? 25.995 9.328 -4.113 1.00 60.88 225 LEU A O 1
ATOM 1781 N N . SER A 1 226 ? 24.262 8.695 -2.805 1.00 52.34 226 SER A N 1
ATOM 1782 C CA . SER A 1 226 ? 23.436 9.912 -2.866 1.00 52.34 226 SER A CA 1
ATOM 1783 C C . SER A 1 226 ? 23.481 10.702 -1.566 1.00 52.34 226 SER A C 1
ATOM 1785 O O . SER A 1 226 ? 23.577 11.945 -1.641 1.00 52.34 226 SER A O 1
#

Foldseek 3Di:
DVVVVVVCVVPVPPDDDPVPDDPVVLQVFDDDQVVVVVVVVVCQQPVDPDVVCSVVLQFGKDQAWAQFQNDTDGAGWDWDFADPDPPDHTFIWGKTWIDGPPDQFTFWMWIATSDDPRHRPIDIGGDDPPDTHGHNHRVNVVQCVPPVNVVVQVVQCPPQKHKGKHRWDFDDDPNFTKTKIFIWIDGNVDDDTDGQWIWIDRSPDIAIDRDPVVRVVVRVVVVVVD

pLDDT: mean 91.12, std 6.35, range [52.34, 98.06]

Radius of gyration: 20.22 Å; chains: 1; bounding box: 58×49×50 Å

Sequence (226 aa):
DPLIQAWNKVFPELMQPLSAMPSSLREHLRVPEEMFDVQVTQLQRYHVEDPRVFYSGDDVWQVPLEVYDGEQVSVRPYHITAQVQDNSISEFLLLQPLTPLARPNLTAWLAARNDGEHYGELLQIDFPKDYPILGPEQVQALINQDPEISKVFGLWDRGGSQVVQGNLLVVPIGNSLVYVEPVYLRASKGGLPALTRIVVSDGKSISMADTLPAAIDQLMKKAQLS

Secondary structure (DSSP, 8-state):
-HHHHHHHHH-TTT---GGGS-HHHHTT----HHHHHHHHHHHHHHT---HHHHHHT-S-EEPPEEEETTEEEEPPPEEEEE-SSTTPPPEEEEEEEEEETT--SB-EEEEEE-SGGGTT-EEEEEPPSSSPBPPHHHHHHHHHH-HHHHHHHHHHTTTTEEEEE---EEEEETTEEEEEEEEEEEETT----EEEEEEEE-SS-EEEESSHHHHHHHHHHHHTT-